Protein AF-A0A2G9RR87-F1 (afdb_monomer)

InterPro domains:
  IPR000504 RNA recognition motif domain [PF00076] (113-171)
  IPR000504 RNA recognition motif domain [PS50102] (111-180)
  IPR000504 RNA recognition motif domain [SM00360] (112-184)
  IPR002344 Lupus La protein [PR00302] (20-37)
  IPR002344 Lupus La protein [PR00302] (45-60)
  IPR002344 Lupus La protein [PR00302] (78-91)
  IPR002344 Lupus La protein [PR00302] (105-121)
  IPR002344 Lupus La protein [PR00302] (150-168)
  IPR006630 La-type HTH domain [PF05383] (17-74)
  IPR006630 La-type HTH domain [PS50961] (7-99)
  IPR006630 La-type HTH domain [SM00715] (11-92)
  IPR012677 Nucleotide-binding alpha-beta plait domain superfamily [G3DSA:3.30.70.330] (102-202)
  IPR035979 RNA-binding domain superfamily [SSF54928] (102-183)
  IPR036388 Winged helix-like DNA-binding domain superfamily [G3DSA:1.10.10.10] (2-90)
  IPR036390 Winged helix DNA-binding domain superfamily [SSF46785] (9-102)
  IPR045180 La domain containing protein [PTHR22792] (7-216)

pLDDT: mean 81.98, std 11.17, range [37.41, 93.56]

Mean predicted aligned error: 11.45 Å

Radius of gyration: 25.53 Å; Cα contacts (8 Å, |Δi|>4): 249; chains: 1; bounding box: 48×42×113 Å

Sequence (226 aa):
MAENGDKEQVSDLDTKISQQVEYYFGDHNLPRDKFLKEQISLDDGWVPLEIMIKFNRLSKLTTDFGIILGALKKSKTGLLEIDEEKSKIRRDPSKPLPEVTEEYKNAIKNRSVYIKGFQLDTSLDEIKGWLENKGPIENIQMRRALDKTFKGSIFIVFETEDAAKKFLENRDLKFKDSDMIILSKEEYFAKKNEERKQKHS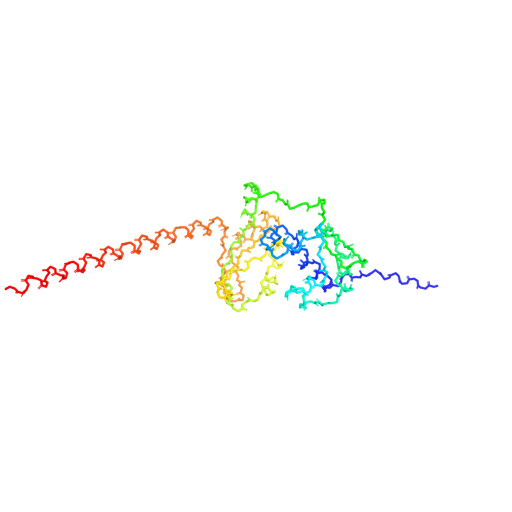ESKAKHKQEKADAQKQAEDAEMVGI

Nearest PDB structures (foldseek):
  2von-assembly1_A  TM=9.785E-01  e=6.040E-29  Homo sapiens
  2voo-assembly2_B  TM=9.767E-01  e=1.673E-28  Homo sapiens
  1s79-assembly1_A  TM=8.623E-01  e=6.877E-10  Homo sapiens
  2do4-assembly1_A  TM=7.602E-01  e=1.111E-06  Homo sapiens
  8hni-assembly6_L  TM=5.832E-01  e=7.507E-06  Homo sapiens

Foldseek 3Di:
DDPPPCPPDQDPLLVQLQLVVCLCQDLVNVVPPPPQVVQCVPPVQKHALVVVCVPPSNVVSHSDLVSNQVSNVPDPPQQKDADPVRRIIGGDPVDDRDDPDPVVVVQQLLQKKKKAWADQPDDPVLVCVLCVVQAAWPDKAFDADPVRGTPRMIMTGHPDSVSSVSSQVPQQDDDPHTRMDMDRSVVVVVVVVVVVVVVVVVVVVVVVVVVVVVVVVVVVVVVVPD

Secondary structure (DSSP, 8-state):
-----------HHHHHHHHHHHHHHSTTTTTT-HHHHHHHTTTTT-EEHHHHTTSTTHHHH---HHHHHHHHHT-SS--EEEETTTTEEEE-TTSPPPP--HHHHHHHHHTEEEEE---TT--HHHHHHHHHTT--EEEEEEEE-TTS-EEEEEEEEESSHHHHHHHHH----EETTEEPEEEEHHHHHHHHHHHHHHHHHHHHHHHHHHHHHHHHHHHHHHHS--

Solvent-accessible surface area (backbone atoms only — not comparable to full-atom values): 12899 Å² total; per-residue (Å²): 133,86,83,79,75,78,72,80,71,83,44,74,65,30,54,53,50,30,56,54,54,50,45,51,68,25,81,78,37,37,87,69,37,64,67,62,51,52,46,25,70,72,48,92,37,38,35,47,48,80,60,52,43,67,38,76,68,50,36,72,76,47,75,53,64,67,62,53,54,55,20,47,72,69,46,86,78,70,59,59,43,76,40,76,93,75,46,25,38,23,63,30,78,93,63,63,75,77,72,90,44,72,65,53,52,47,56,50,42,65,10,20,39,31,41,34,49,52,56,61,82,64,48,71,67,59,52,47,63,66,39,65,84,61,48,67,67,72,43,80,44,76,40,54,48,96,86,65,46,49,66,19,32,36,41,36,28,32,70,40,51,65,49,31,50,57,46,66,70,53,67,91,42,64,58,94,90,32,69,41,51,72,38,49,42,62,56,49,52,51,53,49,52,49,52,50,51,49,53,52,51,50,52,52,48,50,56,53,49,54,53,52,51,55,51,51,54,51,55,53,57,60,65,72,72,113

Organism: Aquarana catesbeiana (NCBI:txid8400)

Structure (mmCIF, N/CA/C/O backbone):
data_AF-A0A2G9RR87-F1
#
_entry.id   AF-A0A2G9RR87-F1
#
loop_
_atom_site.group_PDB
_atom_site.id
_atom_site.type_symbol
_atom_site.label_atom_id
_atom_site.label_alt_id
_atom_site.label_comp_id
_atom_site.label_asym_id
_atom_site.label_entity_id
_atom_site.label_seq_id
_atom_site.pdbx_PDB_ins_code
_atom_site.Cartn_x
_atom_site.Cartn_y
_atom_site.Cartn_z
_atom_site.occupancy
_atom_site.B_iso_or_equiv
_atom_site.auth_seq_id
_atom_site.auth_comp_id
_atom_site.auth_asym_id
_atom_site.auth_atom_id
_atom_site.pdbx_PDB_model_num
ATOM 1 N N . MET A 1 1 ? 2.991 6.329 -49.523 1.00 39.16 1 MET A N 1
ATOM 2 C CA . MET A 1 1 ? 3.199 5.370 -48.423 1.00 39.16 1 MET A CA 1
ATOM 3 C C . MET A 1 1 ? 2.511 5.929 -47.191 1.00 39.16 1 MET A C 1
ATOM 5 O O . MET A 1 1 ? 2.725 7.094 -46.895 1.00 39.16 1 MET A O 1
ATOM 9 N N . ALA A 1 2 ? 1.626 5.166 -46.551 1.00 37.41 2 ALA A N 1
ATOM 10 C CA . ALA A 1 2 ? 1.006 5.572 -45.293 1.00 37.41 2 ALA A CA 1
ATOM 11 C C . ALA A 1 2 ? 1.923 5.131 -44.145 1.00 37.41 2 ALA A C 1
ATOM 13 O O . ALA A 1 2 ? 1.965 3.951 -43.808 1.00 37.41 2 ALA A O 1
ATOM 14 N N . GLU A 1 3 ? 2.689 6.064 -43.585 1.00 41.09 3 GLU A N 1
ATOM 15 C CA . GLU A 1 3 ? 3.352 5.877 -42.295 1.00 41.09 3 GLU A CA 1
ATOM 16 C C . GLU A 1 3 ? 2.298 6.042 -41.194 1.00 41.09 3 GLU A C 1
ATOM 18 O O . GLU A 1 3 ? 2.062 7.133 -40.677 1.00 41.09 3 GLU A O 1
ATOM 23 N N . ASN A 1 4 ? 1.619 4.942 -40.861 1.00 40.03 4 ASN A N 1
ATOM 24 C CA . ASN A 1 4 ? 0.911 4.821 -39.591 1.00 40.03 4 ASN A CA 1
ATOM 25 C C . ASN A 1 4 ? 1.971 4.712 -38.490 1.00 40.03 4 ASN A C 1
ATOM 27 O O . ASN A 1 4 ? 2.442 3.625 -38.167 1.00 40.03 4 ASN A O 1
ATOM 31 N N . GLY A 1 5 ? 2.373 5.861 -37.948 1.00 38.88 5 GLY A N 1
ATOM 32 C CA . GLY A 1 5 ? 3.099 5.925 -36.689 1.00 38.88 5 GLY A CA 1
ATOM 33 C C . GLY A 1 5 ? 2.191 5.418 -35.577 1.00 38.88 5 GLY A C 1
ATOM 34 O O . GLY A 1 5 ? 1.293 6.138 -35.134 1.00 38.88 5 GLY A O 1
ATOM 35 N N . ASP A 1 6 ? 2.419 4.176 -35.162 1.00 40.16 6 ASP A N 1
ATOM 36 C CA . ASP A 1 6 ? 1.847 3.564 -33.970 1.00 40.16 6 ASP A CA 1
ATOM 37 C C . ASP A 1 6 ? 2.302 4.386 -32.753 1.00 40.16 6 ASP A C 1
ATOM 39 O O . ASP A 1 6 ? 3.345 4.162 -32.143 1.00 40.16 6 ASP A O 1
ATOM 43 N N . LYS A 1 7 ? 1.562 5.454 -32.441 1.00 46.09 7 LYS A N 1
ATOM 44 C CA . LYS A 1 7 ? 1.600 6.041 -31.107 1.00 46.09 7 LYS A CA 1
ATOM 45 C C . LYS A 1 7 ? 0.962 4.995 -30.210 1.00 46.09 7 LYS A C 1
ATOM 47 O O . LYS A 1 7 ? -0.259 4.999 -30.071 1.00 46.09 7 LYS A O 1
ATOM 52 N N . GLU A 1 8 ? 1.783 4.098 -29.667 1.00 55.69 8 GLU A N 1
ATOM 53 C CA . GLU A 1 8 ? 1.359 3.085 -28.706 1.00 55.69 8 GLU A CA 1
ATOM 54 C C . GLU A 1 8 ? 0.619 3.774 -27.557 1.00 55.69 8 GLU A C 1
ATOM 56 O O . GLU A 1 8 ? 1.187 4.376 -26.644 1.00 55.69 8 GLU A O 1
ATOM 61 N N . GLN A 1 9 ? -0.697 3.730 -27.662 1.00 61.09 9 GLN A N 1
ATOM 62 C CA . GLN A 1 9 ? -1.638 4.246 -26.694 1.00 61.09 9 GLN A CA 1
ATOM 63 C C . GLN A 1 9 ? -1.498 3.377 -25.447 1.00 61.09 9 GLN A C 1
ATOM 65 O O . GLN A 1 9 ? -1.626 2.155 -25.518 1.00 61.09 9 GLN A O 1
ATOM 70 N N . VAL A 1 10 ? -1.164 4.008 -24.319 1.00 71.12 10 VAL A N 1
ATOM 71 C CA . VAL A 1 10 ? -1.021 3.322 -23.031 1.00 71.12 10 VAL A CA 1
ATOM 72 C C . VAL A 1 10 ? -2.351 2.652 -22.717 1.00 71.12 10 VAL A C 1
ATOM 74 O O . VAL A 1 10 ? -3.366 3.331 -22.557 1.00 71.12 10 VAL A O 1
ATOM 77 N N . SER A 1 11 ? -2.355 1.323 -22.666 1.00 84.19 11 SER A N 1
ATOM 78 C CA . SER A 1 11 ? -3.561 0.583 -22.325 1.00 84.19 11 SER A CA 1
ATOM 79 C C . SER A 1 11 ? -3.851 0.690 -20.823 1.00 84.19 11 SER A C 1
ATOM 81 O O . SER A 1 11 ? -2.976 0.987 -20.001 1.00 84.19 11 SER A O 1
ATOM 83 N N . ASP A 1 12 ? -5.097 0.420 -20.433 1.00 86.44 12 ASP A N 1
ATOM 84 C CA . ASP A 1 12 ? -5.471 0.294 -19.018 1.00 86.44 12 ASP A CA 1
ATOM 85 C C . ASP A 1 12 ? -4.629 -0.789 -18.312 1.00 86.44 12 ASP A C 1
ATOM 87 O O . ASP A 1 12 ? -4.205 -0.615 -17.167 1.00 86.44 12 ASP A O 1
ATOM 91 N N . LEU A 1 13 ? -4.299 -1.870 -19.030 1.00 87.50 13 LEU A N 1
ATOM 92 C CA . LEU A 1 13 ? -3.417 -2.924 -18.538 1.00 87.50 13 LEU A CA 1
ATOM 93 C C . LEU A 1 13 ? -1.993 -2.406 -18.293 1.00 87.50 13 LEU A C 1
ATOM 95 O O . LEU A 1 13 ? -1.452 -2.649 -17.215 1.00 87.50 13 LEU A O 1
ATOM 99 N N . ASP A 1 14 ? -1.419 -1.653 -19.237 1.00 89.25 14 ASP A N 1
ATOM 100 C CA . ASP A 1 14 ? -0.086 -1.055 -19.081 1.00 89.25 14 ASP A CA 1
ATOM 101 C C . ASP A 1 14 ? -0.040 -0.145 -17.849 1.00 89.25 14 ASP A C 1
ATOM 103 O O . ASP A 1 14 ? 0.878 -0.220 -17.033 1.00 89.25 14 ASP A O 1
ATOM 107 N N . THR A 1 15 ? -1.082 0.670 -17.664 1.00 87.94 15 THR A N 1
ATOM 108 C CA . THR A 1 15 ? -1.198 1.574 -16.513 1.00 87.94 15 THR A CA 1
ATOM 109 C C . THR A 1 15 ? -1.250 0.793 -15.200 1.00 87.94 15 THR A C 1
ATOM 111 O O . THR A 1 15 ? -0.541 1.127 -14.250 1.00 87.94 15 THR A O 1
ATOM 114 N N . LYS A 1 16 ? -2.048 -0.280 -15.142 1.00 89.19 16 LYS A N 1
ATOM 115 C CA . LYS A 1 16 ? -2.163 -1.139 -13.954 1.00 89.19 16 LYS A CA 1
ATOM 116 C C . LYS A 1 16 ? -0.857 -1.853 -13.624 1.00 89.19 16 LYS A C 1
ATOM 118 O O . LYS A 1 16 ? -0.513 -1.947 -12.445 1.00 89.19 16 LYS A O 1
ATOM 123 N N . ILE A 1 17 ? -0.138 -2.346 -14.634 1.00 91.44 17 ILE A N 1
ATOM 124 C CA . ILE A 1 17 ? 1.166 -2.995 -14.458 1.00 91.44 17 ILE A CA 1
ATOM 125 C C . ILE A 1 17 ? 2.170 -1.989 -13.904 1.00 91.44 17 ILE A C 1
ATOM 127 O O . ILE A 1 17 ? 2.748 -2.241 -12.845 1.00 91.44 17 ILE A O 1
ATOM 131 N N . SER A 1 18 ? 2.316 -0.835 -14.558 1.00 90.94 18 SER A N 1
ATOM 132 C CA . SER A 1 18 ? 3.259 0.206 -14.146 1.00 90.94 18 SER A CA 1
ATOM 133 C C . SER A 1 18 ? 2.984 0.668 -12.7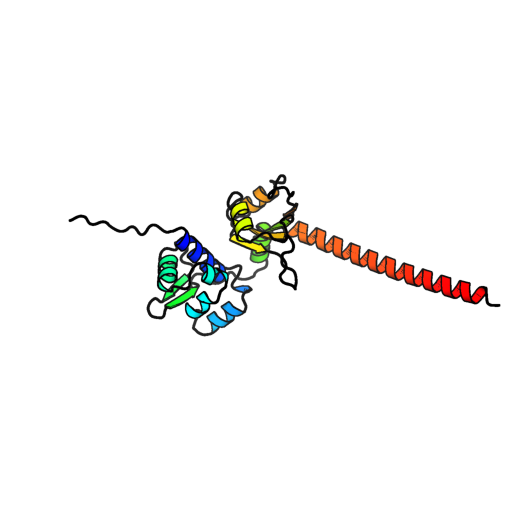20 1.00 90.94 18 SER A C 1
ATOM 135 O O . SER A 1 18 ? 3.842 0.507 -11.856 1.00 90.94 18 SER A O 1
ATOM 137 N N . GLN A 1 19 ? 1.742 1.041 -12.401 1.00 88.56 19 GLN A N 1
ATOM 138 C CA . GLN A 1 19 ? 1.356 1.403 -11.033 1.00 88.56 19 GLN A CA 1
ATOM 139 C C . GLN A 1 19 ? 1.652 0.298 -10.009 1.00 88.56 19 GLN A C 1
ATOM 141 O O . GLN A 1 19 ? 2.025 0.587 -8.871 1.00 88.56 19 GLN A O 1
ATOM 146 N N . GLN A 1 20 ? 1.460 -0.975 -10.370 1.00 91.06 20 GLN A N 1
ATOM 147 C CA . GLN A 1 20 ? 1.671 -2.082 -9.442 1.00 91.06 20 GLN A CA 1
ATOM 148 C C . GLN A 1 20 ? 3.156 -2.336 -9.164 1.00 91.06 20 GLN A C 1
ATOM 150 O O . GLN A 1 20 ? 3.509 -2.601 -8.012 1.00 91.06 20 GLN A O 1
ATOM 155 N N . VAL A 1 21 ? 4.009 -2.253 -10.184 1.00 91.44 21 VAL A N 1
ATOM 156 C CA . VAL A 1 21 ? 5.463 -2.404 -10.037 1.00 91.44 21 VAL A CA 1
ATOM 157 C C . VAL A 1 21 ? 6.047 -1.189 -9.321 1.00 91.44 21 VAL A C 1
ATOM 159 O O . VAL A 1 21 ? 6.791 -1.343 -8.355 1.00 91.44 21 VAL A O 1
ATOM 162 N N . GLU A 1 22 ? 5.644 0.016 -9.712 1.00 90.38 22 GLU A N 1
ATOM 163 C CA . GLU A 1 22 ? 6.061 1.260 -9.065 1.00 90.38 22 GLU A CA 1
ATOM 164 C C . GLU A 1 22 ? 5.666 1.296 -7.591 1.00 90.38 22 GLU A C 1
ATOM 166 O O . GLU A 1 22 ? 6.452 1.726 -6.753 1.00 90.38 22 GLU A O 1
ATOM 171 N N . TYR A 1 23 ? 4.496 0.757 -7.238 1.00 89.81 23 TYR A N 1
ATOM 172 C CA . TYR A 1 23 ? 4.109 0.595 -5.841 1.00 89.81 23 TYR A CA 1
ATOM 173 C C . TYR A 1 23 ? 5.087 -0.292 -5.062 1.00 89.81 23 TYR A C 1
ATOM 175 O O . TYR A 1 23 ? 5.418 0.027 -3.921 1.00 89.81 23 TYR A O 1
ATOM 183 N N . TYR A 1 24 ? 5.554 -1.398 -5.652 1.00 90.69 24 TYR A N 1
ATOM 184 C CA . TYR A 1 24 ? 6.473 -2.316 -4.976 1.00 90.69 24 TYR A CA 1
ATOM 185 C C . TYR A 1 24 ? 7.811 -1.660 -4.652 1.00 90.69 24 TYR A C 1
ATOM 187 O O . TYR A 1 24 ? 8.290 -1.790 -3.522 1.00 90.69 24 TYR A O 1
ATOM 195 N N . PHE A 1 25 ? 8.360 -0.915 -5.610 1.00 90.19 25 PHE A N 1
ATOM 196 C CA . PHE A 1 25 ? 9.602 -0.160 -5.450 1.00 90.19 25 PHE A CA 1
ATOM 197 C C . PHE A 1 25 ? 9.397 1.225 -4.820 1.00 90.19 25 PHE A C 1
ATOM 199 O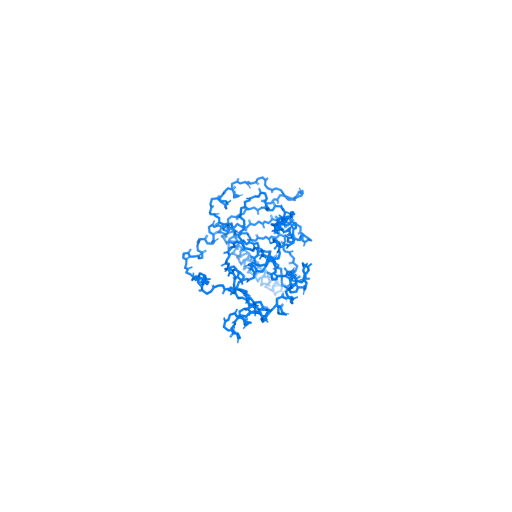 O . PHE A 1 25 ? 10.370 1.925 -4.550 1.00 90.19 25 PHE A O 1
ATOM 206 N N . GLY A 1 26 ? 8.157 1.625 -4.550 1.00 87.62 26 GLY A N 1
ATOM 207 C CA . GLY A 1 26 ? 7.814 2.922 -3.982 1.00 87.62 26 GLY A CA 1
ATOM 208 C C . GLY A 1 26 ? 8.183 3.064 -2.506 1.00 87.62 26 GLY A C 1
ATOM 209 O O . GLY A 1 26 ? 8.447 2.094 -1.789 1.00 87.62 26 GLY A O 1
ATOM 210 N N . ASP A 1 27 ? 8.140 4.306 -2.025 1.00 86.88 27 ASP A N 1
ATOM 211 C CA . ASP A 1 27 ? 8.632 4.704 -0.695 1.00 86.88 27 ASP A CA 1
ATOM 212 C C . ASP A 1 27 ? 7.856 4.093 0.475 1.00 86.88 27 ASP A C 1
ATOM 214 O O . ASP A 1 27 ? 8.350 4.018 1.601 1.00 86.88 27 ASP A O 1
ATOM 218 N N . HIS A 1 28 ? 6.629 3.638 0.224 1.00 83.38 28 HIS A N 1
ATOM 219 C CA . HIS A 1 28 ? 5.777 3.029 1.247 1.00 83.38 28 HIS A CA 1
ATOM 220 C C . HIS A 1 28 ? 5.992 1.533 1.405 1.00 83.38 28 HIS A C 1
ATOM 222 O O . HIS A 1 28 ? 5.929 1.023 2.531 1.00 83.38 28 HIS A O 1
ATOM 228 N N . ASN A 1 29 ? 6.190 0.827 0.290 1.00 87.81 29 ASN A N 1
ATOM 229 C CA . ASN A 1 29 ? 6.306 -0.624 0.286 1.00 87.81 29 ASN A CA 1
ATOM 230 C C . ASN A 1 29 ? 7.747 -1.053 0.547 1.00 87.81 29 ASN A C 1
ATOM 232 O O . ASN A 1 29 ? 7.989 -1.846 1.457 1.00 87.81 29 ASN A O 1
ATOM 236 N N . LEU A 1 30 ? 8.701 -0.480 -0.189 1.00 87.00 30 LEU A N 1
ATOM 237 C CA . LEU A 1 30 ? 10.081 -0.951 -0.222 1.00 87.00 30 LEU A CA 1
ATOM 238 C C . LEU A 1 30 ? 10.754 -1.002 1.169 1.00 87.00 30 LEU A C 1
ATOM 240 O O . LEU A 1 30 ? 11.331 -2.035 1.510 1.00 87.00 30 LEU A O 1
ATOM 244 N N . PRO A 1 31 ? 10.605 -0.004 2.068 1.00 84.69 31 PRO A N 1
ATOM 245 C CA . PRO A 1 31 ? 11.176 -0.088 3.417 1.00 84.69 31 PRO A CA 1
ATOM 246 C C . PRO A 1 31 ? 10.580 -1.202 4.288 1.00 84.69 31 PRO A C 1
ATOM 248 O O . PRO A 1 31 ? 11.206 -1.631 5.262 1.00 84.69 31 PRO A O 1
ATOM 251 N N . ARG A 1 32 ? 9.367 -1.672 3.982 1.00 82.25 32 ARG A N 1
ATOM 252 C CA . ARG A 1 32 ? 8.635 -2.683 4.764 1.00 82.25 32 ARG A CA 1
ATOM 253 C C . ARG A 1 32 ? 8.749 -4.081 4.171 1.00 82.25 32 ARG A C 1
ATOM 255 O O . ARG A 1 32 ? 8.716 -5.053 4.926 1.00 82.25 32 ARG A O 1
ATOM 262 N N . ASP A 1 33 ? 8.898 -4.175 2.858 1.00 87.88 33 ASP A N 1
ATOM 263 C CA . ASP A 1 33 ? 8.956 -5.430 2.124 1.00 87.88 33 ASP A CA 1
ATOM 264 C C . ASP A 1 33 ? 10.325 -6.095 2.301 1.00 87.88 33 ASP A C 1
ATOM 266 O O . ASP A 1 33 ? 11.326 -5.710 1.699 1.00 87.88 33 ASP A O 1
ATOM 270 N N . LYS A 1 34 ? 10.393 -7.067 3.216 1.00 88.44 34 LYS A N 1
ATOM 271 C CA . LYS A 1 34 ? 11.640 -7.783 3.517 1.00 88.44 34 LYS A CA 1
ATOM 272 C C . LYS A 1 34 ? 12.131 -8.593 2.323 1.00 88.44 34 LYS A C 1
ATOM 274 O O . LYS A 1 34 ? 13.331 -8.618 2.089 1.00 88.44 34 LYS A O 1
ATOM 279 N N . PHE A 1 35 ? 11.210 -9.222 1.597 1.00 90.88 35 PHE A N 1
ATOM 280 C CA . PHE A 1 35 ? 11.547 -10.063 0.458 1.00 90.88 35 PHE A CA 1
ATOM 281 C C . PHE A 1 35 ? 12.144 -9.216 -0.663 1.00 90.88 35 PHE A C 1
ATOM 283 O O . PHE A 1 35 ? 13.243 -9.502 -1.121 1.00 90.88 35 PHE A O 1
ATOM 290 N N . LEU A 1 36 ? 11.482 -8.118 -1.038 1.00 90.38 36 LEU A N 1
ATOM 291 C CA . LEU A 1 36 ? 11.985 -7.255 -2.105 1.00 90.38 36 LEU A CA 1
ATOM 292 C C . LEU A 1 36 ? 13.337 -6.614 -1.747 1.00 90.38 36 LEU A C 1
ATOM 294 O O . LEU A 1 36 ? 14.229 -6.567 -2.588 1.00 90.38 36 LEU A O 1
ATOM 298 N N . LYS A 1 37 ? 13.530 -6.188 -0.490 1.00 89.62 37 LYS A N 1
ATOM 299 C CA . LYS A 1 37 ? 14.82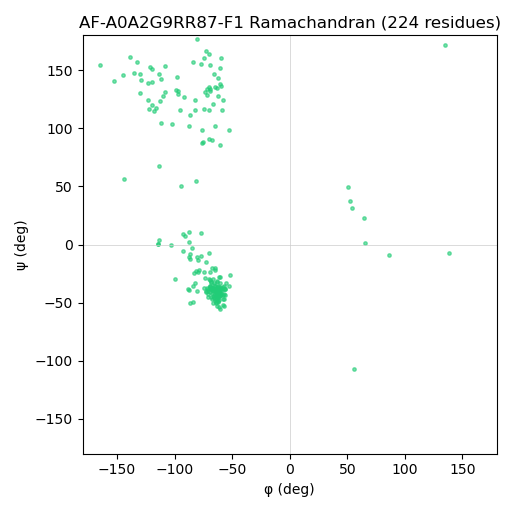8 -5.670 -0.017 1.00 89.62 37 LYS A CA 1
ATOM 300 C C . LYS A 1 37 ? 15.949 -6.696 -0.095 1.00 89.62 37 LYS A C 1
ATOM 302 O O . LYS A 1 37 ? 17.069 -6.337 -0.448 1.00 89.62 37 LYS A O 1
ATOM 307 N N . GLU A 1 38 ? 15.659 -7.947 0.249 1.00 91.69 38 GLU A N 1
ATOM 308 C CA . GLU A 1 38 ? 16.630 -9.031 0.130 1.00 91.69 38 GLU A CA 1
ATOM 309 C C . GLU A 1 38 ? 17.030 -9.212 -1.334 1.00 91.69 38 GLU A C 1
ATOM 311 O O . GLU A 1 38 ? 18.215 -9.165 -1.629 1.00 91.69 38 GLU A O 1
ATOM 316 N N . GLN A 1 39 ? 16.060 -9.277 -2.252 1.00 91.31 39 GLN A N 1
ATOM 317 C CA . GLN A 1 39 ? 16.316 -9.443 -3.688 1.00 91.31 39 GLN A CA 1
ATOM 318 C C . GLN A 1 39 ? 17.145 -8.299 -4.291 1.00 91.31 39 GLN A C 1
ATOM 320 O O . GLN A 1 39 ? 18.100 -8.552 -5.014 1.00 91.31 39 GLN A O 1
ATOM 325 N N . ILE A 1 40 ? 16.839 -7.050 -3.936 1.00 89.88 40 ILE A N 1
ATOM 326 C CA . ILE A 1 40 ? 17.587 -5.853 -4.370 1.00 89.88 40 ILE A CA 1
ATOM 327 C C . ILE A 1 40 ? 19.032 -5.880 -3.857 1.00 89.88 40 ILE A C 1
ATOM 329 O O . ILE A 1 40 ? 19.937 -5.392 -4.525 1.00 89.88 40 ILE A O 1
ATOM 333 N N . SER A 1 41 ? 19.269 -6.474 -2.687 1.00 88.69 41 SER A N 1
ATOM 334 C CA . SER A 1 41 ? 20.610 -6.553 -2.097 1.00 88.69 41 SER A CA 1
ATOM 335 C C . SER A 1 41 ? 21.496 -7.625 -2.749 1.00 88.69 41 SER A C 1
ATOM 337 O O . SER A 1 41 ? 22.685 -7.675 -2.446 1.00 88.69 41 SER A O 1
ATOM 339 N N . LEU A 1 42 ? 20.941 -8.490 -3.610 1.00 90.12 42 LEU A N 1
ATOM 340 C CA . LEU A 1 42 ? 21.682 -9.580 -4.259 1.00 90.12 42 LEU A CA 1
ATOM 341 C C . LEU A 1 42 ? 22.462 -9.129 -5.500 1.00 90.12 42 LEU A C 1
ATOM 343 O O . LEU A 1 42 ? 23.507 -9.705 -5.781 1.00 90.12 42 LEU A O 1
ATOM 347 N N . ASP A 1 43 ? 21.953 -8.145 -6.245 1.00 88.06 43 ASP A N 1
ATOM 348 C CA . ASP A 1 43 ? 22.455 -7.812 -7.587 1.00 88.06 43 ASP A CA 1
ATOM 349 C C . ASP A 1 43 ? 22.411 -6.297 -7.861 1.00 88.06 43 ASP A C 1
ATOM 351 O O . ASP A 1 43 ? 21.770 -5.847 -8.801 1.00 88.06 43 ASP A O 1
ATOM 355 N N . ASP A 1 44 ? 23.046 -5.480 -7.013 1.00 85.19 44 ASP A N 1
ATOM 356 C CA . ASP A 1 44 ? 23.155 -4.013 -7.199 1.00 85.19 44 ASP A CA 1
ATOM 357 C C . ASP A 1 44 ? 21.801 -3.306 -7.448 1.00 85.19 44 ASP A C 1
ATOM 359 O O . ASP A 1 44 ? 21.647 -2.393 -8.262 1.00 85.19 44 ASP A O 1
ATOM 363 N N . GLY A 1 45 ? 20.763 -3.785 -6.765 1.00 85.38 45 GLY A N 1
ATOM 364 C CA . GLY A 1 45 ? 19.397 -3.295 -6.881 1.00 85.38 45 GLY A CA 1
ATOM 365 C C . GLY A 1 45 ? 18.554 -3.914 -7.992 1.00 85.38 45 GLY A C 1
ATOM 366 O O . GLY A 1 45 ? 17.341 -3.693 -8.003 1.00 85.38 45 GLY A O 1
ATOM 367 N N . TRP A 1 46 ? 19.146 -4.713 -8.880 1.00 91.75 46 TRP A N 1
ATOM 368 C CA . TRP A 1 46 ? 18.433 -5.408 -9.946 1.00 91.75 46 TRP A CA 1
ATOM 369 C C . TRP A 1 46 ? 17.611 -6.580 -9.424 1.00 91.75 46 TRP A C 1
ATOM 371 O O . TRP A 1 46 ? 18.084 -7.456 -8.705 1.00 91.75 46 TRP A O 1
ATOM 381 N N . VAL A 1 47 ? 16.353 -6.617 -9.851 1.00 93.00 47 VAL A N 1
ATOM 382 C CA . VAL A 1 47 ? 15.405 -7.684 -9.548 1.00 93.00 47 VAL A CA 1
ATOM 383 C C . VAL A 1 47 ? 14.958 -8.325 -10.863 1.00 93.00 47 VAL A C 1
ATOM 385 O O . VAL A 1 47 ? 14.380 -7.639 -11.711 1.00 93.00 47 VAL A O 1
ATOM 388 N N . PRO A 1 48 ? 15.197 -9.633 -11.062 1.00 93.56 48 PRO A N 1
ATOM 389 C CA . PRO A 1 48 ? 14.732 -10.344 -12.249 1.00 93.56 48 PRO A CA 1
ATOM 390 C C . PRO A 1 48 ? 13.207 -10.353 -12.363 1.00 93.56 48 PRO A C 1
ATOM 392 O O . PRO A 1 48 ? 12.501 -10.527 -11.363 1.00 93.56 48 PRO A O 1
ATOM 395 N N . LEU A 1 49 ? 12.681 -10.260 -13.588 1.00 91.44 49 LEU A N 1
ATOM 396 C CA . LEU A 1 49 ? 11.237 -10.360 -13.822 1.00 91.44 49 LEU A CA 1
ATOM 397 C C . LEU A 1 49 ? 10.654 -11.706 -13.374 1.00 91.44 49 LEU A C 1
ATOM 399 O O . LEU A 1 49 ? 9.515 -11.746 -12.914 1.00 91.44 49 LEU A O 1
ATOM 403 N N . GLU A 1 50 ? 11.452 -12.777 -13.380 1.00 91.88 50 GLU A N 1
ATOM 404 C CA . GLU A 1 50 ? 11.099 -14.082 -12.799 1.00 91.88 50 GLU A CA 1
ATOM 405 C C . GLU A 1 50 ? 10.699 -13.998 -11.319 1.00 91.88 50 GLU A C 1
ATOM 407 O O . GLU A 1 50 ? 9.858 -14.761 -10.841 1.00 91.88 50 GLU A O 1
ATOM 412 N N . ILE A 1 51 ? 11.306 -13.076 -10.572 1.00 92.69 51 ILE A N 1
ATOM 413 C CA . ILE A 1 51 ? 10.957 -12.811 -9.179 1.00 92.69 51 ILE A CA 1
ATOM 414 C C . ILE A 1 51 ? 9.717 -11.923 -9.114 1.00 92.69 51 ILE A C 1
ATOM 416 O O . ILE A 1 51 ? 8.821 -12.179 -8.309 1.00 92.69 51 ILE A O 1
ATOM 420 N N . MET A 1 52 ? 9.618 -10.929 -9.998 1.00 91.62 52 MET A N 1
ATOM 421 C CA . MET A 1 52 ? 8.476 -10.015 -10.061 1.00 91.62 52 MET A CA 1
ATOM 422 C C . MET A 1 52 ? 7.159 -10.746 -10.346 1.00 91.62 52 MET A C 1
ATOM 424 O O . MET A 1 52 ? 6.158 -10.485 -9.677 1.00 91.62 52 MET A O 1
ATOM 428 N N . ILE A 1 53 ? 7.144 -11.726 -11.252 1.00 92.06 53 ILE A N 1
ATOM 429 C CA . ILE A 1 53 ? 5.935 -12.515 -11.543 1.00 92.06 53 ILE A CA 1
ATOM 430 C C . ILE A 1 53 ? 5.523 -13.460 -10.401 1.00 92.06 53 ILE A C 1
ATOM 432 O O . ILE A 1 53 ? 4.442 -14.038 -10.453 1.00 92.06 53 ILE A O 1
ATOM 436 N N . LYS A 1 54 ? 6.328 -13.616 -9.340 1.00 91.56 54 LYS A N 1
ATOM 437 C CA . LYS A 1 54 ? 5.908 -14.331 -8.117 1.00 91.56 54 LYS A CA 1
ATOM 438 C C . LYS A 1 54 ? 5.038 -13.460 -7.209 1.00 91.56 54 LYS A C 1
ATOM 440 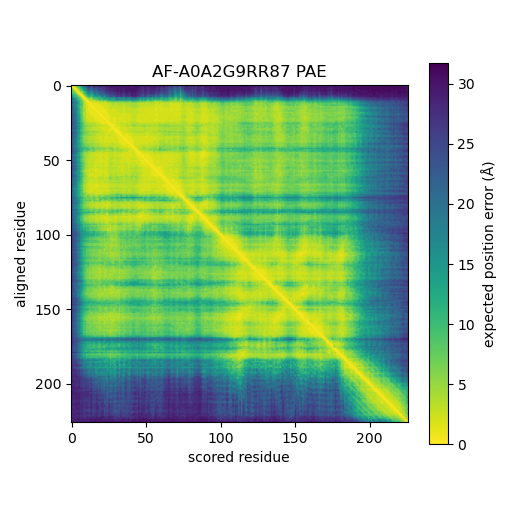O O . LYS A 1 54 ? 4.393 -13.973 -6.295 1.00 91.56 54 LYS A O 1
ATOM 445 N N . PHE A 1 55 ? 4.984 -12.147 -7.444 1.00 90.75 55 PHE A N 1
ATOM 446 C CA . PHE A 1 55 ? 4.121 -11.255 -6.683 1.00 90.75 55 PHE A CA 1
ATOM 447 C C . PHE A 1 55 ? 2.666 -11.427 -7.120 1.00 90.75 55 PHE A C 1
ATOM 449 O O . PHE A 1 55 ? 2.287 -11.083 -8.236 1.00 90.75 55 PHE A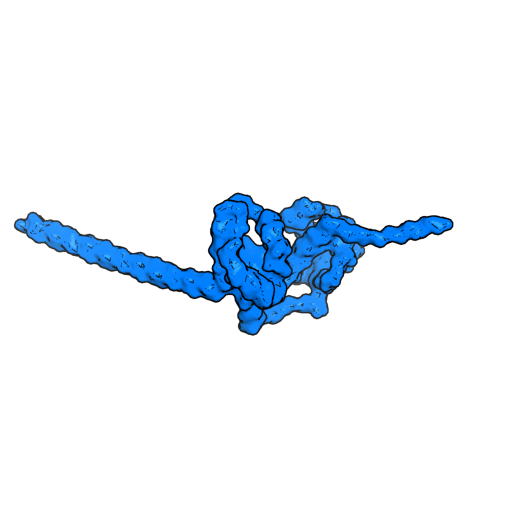 O 1
ATOM 456 N N . ASN A 1 56 ? 1.823 -11.876 -6.188 1.00 89.00 56 ASN A N 1
ATOM 457 C CA . ASN A 1 56 ? 0.422 -12.239 -6.436 1.00 89.00 56 ASN A CA 1
ATOM 458 C C . ASN A 1 56 ? -0.437 -11.192 -7.161 1.00 89.00 56 ASN A C 1
ATOM 460 O O . ASN A 1 56 ? -1.466 -11.560 -7.716 1.00 89.00 56 ASN A O 1
ATOM 464 N N . ARG A 1 57 ? -0.126 -9.890 -7.075 1.00 88.38 57 ARG A N 1
ATOM 465 C CA . ARG A 1 57 ? -0.920 -8.876 -7.792 1.00 88.38 57 ARG A CA 1
ATOM 466 C C . ARG A 1 57 ? -0.412 -8.648 -9.203 1.00 88.38 57 ARG A C 1
ATOM 468 O O . ARG A 1 57 ? -1.239 -8.493 -10.088 1.00 88.38 57 ARG A O 1
ATOM 475 N N . LEU A 1 58 ? 0.904 -8.657 -9.405 1.00 91.19 58 LEU A N 1
ATOM 476 C CA . LEU A 1 58 ? 1.474 -8.549 -10.742 1.00 91.19 58 LEU A CA 1
ATOM 477 C C . LEU A 1 58 ? 1.140 -9.793 -11.570 1.00 91.19 58 LEU A C 1
ATOM 479 O O . LEU A 1 58 ? 0.638 -9.653 -12.677 1.00 91.19 58 LEU A O 1
ATOM 483 N N . SER A 1 59 ? 1.279 -10.987 -10.987 1.00 91.00 59 SER A N 1
ATOM 484 C CA . SER A 1 59 ? 0.994 -12.260 -11.664 1.00 91.00 59 SER A CA 1
ATOM 485 C C . SER A 1 59 ? -0.456 -12.422 -12.121 1.00 91.00 59 SER A C 1
ATOM 487 O O . SER A 1 59 ? -0.725 -13.106 -13.103 1.00 91.00 59 SER A O 1
ATOM 489 N N . LYS A 1 60 ? -1.402 -11.776 -11.427 1.00 90.88 60 LYS A N 1
ATOM 490 C CA . LYS A 1 60 ? -2.817 -11.721 -11.823 1.00 90.88 60 LYS A CA 1
ATOM 491 C C . LYS A 1 60 ? -3.083 -10.787 -13.002 1.00 90.88 60 LYS A C 1
ATOM 493 O O . LYS A 1 60 ? -4.113 -10.943 -13.647 1.00 90.88 60 LYS A O 1
ATOM 498 N N . LEU A 1 61 ? -2.213 -9.804 -13.237 1.00 90.31 61 LEU A N 1
ATOM 499 C CA . LEU A 1 61 ? -2.308 -8.904 -14.387 1.00 90.31 61 LEU A CA 1
ATOM 500 C C . LEU A 1 61 ? -1.654 -9.544 -15.610 1.00 90.31 61 LEU A C 1
ATOM 502 O O . LEU A 1 61 ? -2.254 -9.579 -16.678 1.00 90.31 61 LEU A O 1
ATOM 506 N N . THR A 1 62 ? -0.431 -10.046 -15.447 1.00 91.44 62 THR A N 1
ATOM 507 C CA . THR A 1 62 ? 0.315 -10.738 -16.497 1.00 91.44 62 THR A CA 1
ATOM 508 C C . THR A 1 62 ? 1.498 -11.505 -15.904 1.00 91.44 62 THR A C 1
ATOM 510 O O . THR A 1 62 ? 2.043 -11.145 -14.859 1.00 91.44 62 THR A O 1
ATOM 513 N N . THR A 1 63 ? 1.924 -12.554 -16.598 1.00 91.50 63 THR A N 1
ATOM 514 C CA . THR A 1 63 ? 3.198 -13.247 -16.357 1.00 91.50 63 THR A CA 1
ATOM 515 C C . THR A 1 63 ? 4.159 -13.109 -17.536 1.00 91.50 63 THR A C 1
ATOM 517 O O . THR A 1 63 ? 5.254 -13.659 -17.493 1.00 91.50 63 THR A O 1
ATOM 520 N N . ASP A 1 64 ? 3.749 -12.401 -18.589 1.00 91.31 64 ASP A N 1
ATOM 521 C CA . ASP A 1 64 ? 4.546 -12.201 -19.792 1.00 91.31 64 ASP A CA 1
ATOM 522 C C . ASP A 1 64 ? 5.546 -11.057 -19.596 1.00 91.31 64 ASP A C 1
ATOM 524 O O . ASP A 1 64 ? 5.173 -9.931 -19.254 1.00 91.31 64 ASP A O 1
ATOM 528 N N . PHE A 1 65 ? 6.828 -11.349 -19.812 1.00 91.31 65 PHE A N 1
ATOM 529 C CA . PHE A 1 65 ? 7.901 -10.380 -19.595 1.00 91.31 65 PHE A CA 1
ATOM 530 C C . PHE A 1 65 ? 7.859 -9.247 -20.619 1.00 91.31 65 PHE A C 1
ATOM 532 O O . PHE A 1 65 ? 8.106 -8.102 -20.250 1.00 91.31 65 PHE A O 1
ATOM 539 N N . GLY A 1 66 ? 7.490 -9.534 -21.871 1.00 88.31 66 GLY A N 1
ATOM 540 C CA . GLY A 1 66 ? 7.373 -8.528 -22.923 1.00 88.31 66 GLY A CA 1
ATOM 541 C C . GLY A 1 66 ? 6.300 -7.492 -22.596 1.00 88.31 66 GLY A C 1
ATOM 542 O O . GLY A 1 66 ? 6.554 -6.294 -22.708 1.00 88.31 66 GLY A O 1
ATOM 543 N N . ILE A 1 67 ? 5.142 -7.939 -22.097 1.00 89.88 67 ILE A N 1
ATOM 544 C CA . ILE A 1 67 ? 4.066 -7.041 -21.648 1.00 89.88 67 ILE A CA 1
ATOM 545 C C . ILE A 1 67 ? 4.530 -6.189 -20.459 1.00 89.88 67 ILE A C 1
ATOM 547 O O . ILE A 1 67 ? 4.297 -4.982 -20.446 1.00 89.88 67 ILE A O 1
ATOM 551 N N . ILE A 1 68 ? 5.218 -6.781 -19.474 1.00 90.31 68 ILE A N 1
ATOM 552 C CA . ILE A 1 68 ? 5.715 -6.030 -18.310 1.00 90.31 68 ILE A CA 1
ATOM 553 C C . ILE A 1 68 ? 6.727 -4.963 -18.743 1.00 90.31 68 ILE A C 1
ATOM 555 O O . ILE A 1 68 ? 6.589 -3.802 -18.365 1.00 90.31 68 ILE A O 1
ATOM 559 N N . LEU A 1 69 ? 7.718 -5.326 -19.559 1.00 89.62 69 LEU A N 1
ATOM 560 C CA . LEU A 1 69 ? 8.735 -4.393 -20.052 1.00 89.62 69 LEU A CA 1
ATOM 561 C C . LEU A 1 69 ? 8.113 -3.282 -20.907 1.00 89.62 69 LEU A C 1
ATOM 563 O O . LEU A 1 69 ? 8.434 -2.110 -20.714 1.00 89.62 69 LEU A O 1
ATOM 567 N N . GLY A 1 70 ? 7.190 -3.633 -21.808 1.00 88.44 70 GLY A N 1
ATOM 568 C CA . GLY A 1 70 ? 6.464 -2.675 -22.641 1.00 88.44 70 GLY A CA 1
ATOM 569 C C . GLY A 1 70 ? 5.659 -1.671 -21.816 1.00 88.44 70 GLY A C 1
ATOM 570 O O . GLY A 1 70 ? 5.731 -0.468 -22.070 1.00 88.44 70 GLY A O 1
ATOM 571 N N . ALA A 1 71 ? 4.958 -2.138 -20.780 1.00 89.88 71 ALA A N 1
ATOM 572 C CA . ALA A 1 71 ? 4.212 -1.279 -19.865 1.00 89.88 71 ALA A CA 1
ATOM 573 C C . ALA A 1 71 ? 5.131 -0.319 -19.093 1.00 89.88 71 ALA A C 1
ATOM 575 O O . ALA A 1 71 ? 4.870 0.886 -19.034 1.00 89.88 71 ALA A O 1
ATOM 576 N N . LEU A 1 72 ? 6.237 -0.836 -18.546 1.00 88.31 72 LEU A N 1
ATOM 577 C CA . LEU A 1 72 ? 7.176 -0.048 -17.746 1.00 88.31 72 LEU A CA 1
ATOM 578 C C . LEU A 1 72 ? 7.901 1.015 -18.576 1.00 88.31 72 LEU A C 1
ATOM 580 O O . LEU A 1 72 ? 8.069 2.135 -18.101 1.00 88.31 72 LEU A O 1
ATOM 584 N N . LYS A 1 73 ? 8.251 0.715 -19.832 1.00 86.19 73 LYS A N 1
ATOM 585 C CA . LYS A 1 73 ? 8.828 1.694 -20.773 1.00 86.19 73 LYS A CA 1
ATOM 586 C C . LYS A 1 73 ? 7.903 2.874 -21.056 1.00 86.19 73 LYS A C 1
ATOM 588 O O . LYS A 1 73 ? 8.367 3.986 -21.285 1.00 86.19 73 LYS A O 1
ATOM 593 N N . LYS A 1 74 ? 6.591 2.630 -21.051 1.00 84.56 74 LYS A N 1
ATOM 594 C CA . LYS A 1 74 ? 5.568 3.665 -21.244 1.00 84.56 74 LYS A CA 1
ATOM 595 C C . LYS A 1 74 ? 5.294 4.463 -19.967 1.00 84.56 74 LYS A C 1
ATOM 597 O O . LYS A 1 74 ? 4.588 5.474 -20.033 1.00 84.56 74 LYS A O 1
ATOM 602 N N . SER A 1 75 ? 5.810 4.031 -18.810 1.00 80.25 75 SER A N 1
ATOM 603 C CA . SER A 1 75 ? 5.597 4.744 -17.551 1.00 80.25 75 SER A CA 1
ATOM 604 C C . SER A 1 75 ? 6.337 6.083 -17.548 1.00 80.25 75 SER A C 1
ATOM 606 O O . SER A 1 75 ? 7.504 6.189 -17.915 1.00 80.25 75 SER A O 1
ATOM 608 N N . LYS A 1 76 ? 5.638 7.134 -17.116 1.00 73.25 76 LYS A N 1
ATOM 609 C CA . LYS A 1 76 ? 6.134 8.522 -17.129 1.00 73.25 76 LYS A CA 1
ATOM 610 C C . LYS A 1 76 ? 6.809 8.939 -15.826 1.00 73.25 76 LYS A C 1
ATOM 612 O O . LYS A 1 76 ? 7.312 10.053 -15.727 1.00 73.25 76 LYS A O 1
ATOM 617 N N . THR A 1 77 ? 6.787 8.086 -14.810 1.00 73.75 77 THR A N 1
ATOM 618 C CA . THR A 1 77 ? 7.285 8.431 -13.474 1.00 73.75 77 THR A CA 1
ATOM 619 C C . THR A 1 77 ? 8.801 8.349 -13.372 1.00 73.75 77 THR A C 1
ATOM 621 O O . THR A 1 77 ? 9.384 8.997 -12.500 1.00 73.75 77 THR A O 1
ATOM 624 N N . GLY A 1 78 ? 9.451 7.563 -14.242 1.00 78.19 78 GLY A N 1
ATOM 625 C CA . GLY A 1 78 ? 10.900 7.352 -14.246 1.00 78.19 78 GLY A CA 1
ATOM 626 C C . GLY A 1 78 ? 11.431 6.878 -12.892 1.00 78.19 78 GLY A C 1
ATOM 627 O O . GLY A 1 78 ? 12.494 7.320 -12.468 1.00 78.19 78 GLY A O 1
ATOM 628 N N . LEU A 1 79 ? 10.634 6.122 -12.128 1.00 84.75 79 LEU A N 1
ATOM 629 C CA . LEU A 1 79 ? 11.041 5.566 -10.831 1.00 84.75 79 LEU A CA 1
ATOM 630 C C . LEU A 1 79 ? 11.923 4.319 -10.996 1.00 84.75 79 LEU A C 1
ATOM 632 O O . LEU A 1 79 ? 12.643 3.944 -10.073 1.00 84.75 79 LEU A O 1
ATOM 636 N N . LEU A 1 80 ? 11.831 3.665 -12.151 1.00 88.44 80 LEU A N 1
ATOM 637 C CA . LEU A 1 80 ? 12.415 2.362 -12.421 1.00 88.44 80 LEU A CA 1
ATOM 638 C C . LEU A 1 80 ? 13.356 2.437 -13.622 1.00 88.44 80 LEU A C 1
ATOM 640 O O . LEU A 1 80 ? 13.016 3.045 -14.635 1.00 88.44 80 LEU A O 1
ATOM 644 N N . GLU A 1 81 ? 14.492 1.758 -13.512 1.00 89.62 81 GLU A N 1
ATOM 645 C CA . GLU A 1 81 ? 15.362 1.418 -14.632 1.00 89.62 81 GLU A CA 1
ATOM 646 C C . GLU A 1 81 ? 15.078 -0.014 -15.091 1.00 89.62 81 GLU A C 1
ATOM 648 O O . GLU A 1 81 ? 14.776 -0.904 -14.287 1.00 89.62 81 GLU A O 1
ATOM 653 N N . ILE A 1 82 ? 15.172 -0.227 -16.402 1.00 89.81 82 ILE A N 1
ATOM 654 C CA . ILE A 1 82 ? 14.829 -1.482 -17.067 1.00 89.81 82 ILE A CA 1
ATOM 655 C C . ILE A 1 82 ? 16.058 -1.969 -17.833 1.00 89.81 82 ILE A C 1
ATOM 657 O O . ILE A 1 82 ? 16.575 -1.250 -18.685 1.00 89.81 82 ILE A O 1
ATOM 661 N N . ASP A 1 83 ? 16.491 -3.195 -17.554 1.00 88.94 83 ASP A N 1
ATOM 662 C CA . ASP A 1 83 ? 17.501 -3.915 -18.330 1.00 88.94 83 ASP A CA 1
ATOM 663 C C . ASP A 1 83 ? 16.774 -4.937 -19.212 1.00 88.94 83 ASP A C 1
ATOM 665 O O . ASP A 1 83 ? 16.260 -5.956 -18.735 1.00 88.94 83 ASP A O 1
ATOM 669 N N . GLU A 1 84 ? 16.668 -4.617 -20.501 1.00 82.06 84 GLU A N 1
ATOM 670 C CA . GLU A 1 84 ? 15.950 -5.442 -21.476 1.00 82.06 84 GLU A CA 1
ATOM 671 C C . GLU A 1 84 ? 16.679 -6.746 -21.789 1.00 82.06 84 GLU A C 1
ATOM 673 O O . GLU A 1 84 ? 16.042 -7.788 -21.935 1.00 82.06 84 GLU A O 1
ATOM 678 N N . GLU A 1 85 ? 18.010 -6.702 -21.862 1.00 82.00 85 GLU A N 1
ATOM 679 C CA . GLU A 1 85 ? 18.829 -7.851 -22.248 1.00 82.00 85 GLU A CA 1
ATOM 680 C C . GLU A 1 85 ? 18.765 -8.959 -21.197 1.00 82.00 85 GLU A C 1
ATOM 682 O O . GLU A 1 85 ? 18.724 -10.145 -21.526 1.00 82.00 85 GLU A O 1
ATOM 687 N N . LYS A 1 86 ? 18.722 -8.578 -19.918 1.00 79.81 86 LYS A N 1
ATOM 688 C CA . LYS A 1 86 ? 18.698 -9.508 -18.785 1.00 79.81 86 LYS A CA 1
ATOM 689 C C . LYS A 1 86 ? 17.313 -9.661 -18.171 1.00 79.81 86 LYS A C 1
ATOM 691 O O . LYS A 1 86 ? 17.172 -10.424 -17.217 1.00 79.81 86 LYS A O 1
ATOM 696 N N . SER A 1 87 ? 16.301 -8.958 -18.692 1.00 88.56 87 SER A N 1
ATOM 697 C CA . SER A 1 87 ? 14.933 -8.956 -18.157 1.00 88.56 87 SER A CA 1
ATOM 698 C C . SER A 1 87 ? 14.905 -8.672 -16.649 1.00 88.56 87 SER A C 1
ATOM 700 O O . SER A 1 87 ? 14.294 -9.404 -15.862 1.00 88.56 87 SER A O 1
ATOM 702 N N . LYS A 1 88 ? 15.607 -7.613 -16.230 1.00 91.56 88 LYS A N 1
ATOM 703 C CA . LYS A 1 88 ? 15.673 -7.164 -14.832 1.00 91.56 88 LYS A CA 1
ATOM 704 C C . LYS A 1 88 ? 15.174 -5.732 -14.711 1.00 91.56 88 LYS A C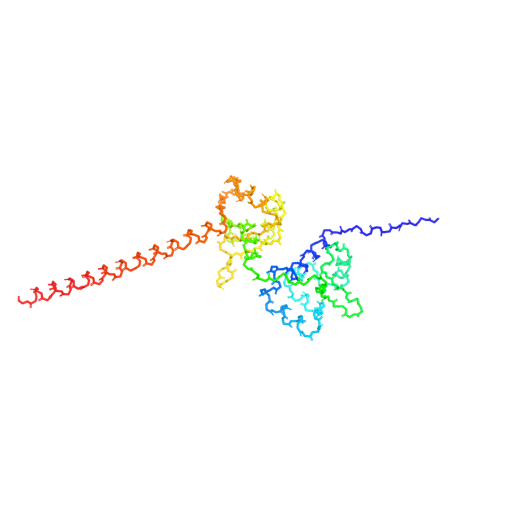 1
ATOM 706 O O . LYS A 1 88 ? 15.268 -4.944 -15.646 1.00 91.56 88 LYS A O 1
ATOM 711 N N . ILE A 1 89 ? 14.662 -5.392 -13.536 1.00 92.88 89 ILE A N 1
ATOM 712 C CA . ILE A 1 89 ? 14.240 -4.032 -13.206 1.00 92.88 89 ILE A CA 1
ATOM 713 C C . ILE A 1 89 ? 14.842 -3.611 -11.873 1.00 92.88 89 ILE A C 1
ATOM 715 O O . ILE A 1 89 ? 15.008 -4.440 -10.978 1.00 92.88 89 ILE A O 1
ATOM 719 N N . ARG A 1 90 ? 15.150 -2.327 -11.719 1.00 91.44 90 ARG A N 1
ATOM 720 C CA . ARG A 1 90 ? 15.573 -1.760 -10.434 1.00 91.44 90 ARG A CA 1
ATOM 721 C C . ARG A 1 90 ? 14.941 -0.406 -10.199 1.00 91.44 90 ARG A C 1
ATOM 723 O O . ARG A 1 90 ? 14.497 0.250 -11.135 1.00 91.44 90 ARG A O 1
ATOM 730 N N . ARG A 1 91 ? 14.923 0.028 -8.942 1.00 91.12 91 ARG A N 1
ATOM 731 C CA . ARG A 1 91 ? 14.617 1.422 -8.617 1.00 91.12 91 ARG A CA 1
ATOM 732 C C . ARG A 1 91 ? 15.776 2.306 -9.064 1.00 91.12 91 ARG A C 1
ATOM 734 O O . ARG A 1 91 ? 16.925 1.968 -8.797 1.00 91.12 91 ARG A O 1
ATOM 741 N N . ASP A 1 92 ? 15.450 3.423 -9.699 1.00 87.00 92 ASP A N 1
ATOM 742 C CA . ASP A 1 92 ? 16.437 4.389 -10.166 1.00 87.00 92 ASP A CA 1
ATOM 743 C C . ASP A 1 92 ? 17.300 4.899 -8.987 1.00 87.00 92 ASP A C 1
ATOM 745 O O . ASP A 1 92 ? 16.750 5.392 -7.992 1.00 87.00 92 ASP A O 1
ATOM 749 N N . PRO A 1 93 ? 18.639 4.785 -9.059 1.00 83.19 93 PRO A N 1
ATOM 750 C CA . PRO A 1 93 ? 19.538 5.175 -7.976 1.00 83.19 93 PRO A CA 1
ATOM 751 C C . PRO A 1 93 ? 19.563 6.692 -7.741 1.00 83.19 93 PRO A C 1
ATOM 753 O O . PRO A 1 93 ? 19.905 7.129 -6.642 1.00 83.19 93 PRO A O 1
ATOM 756 N N . SER A 1 94 ? 19.143 7.501 -8.720 1.00 83.25 94 SER A N 1
ATOM 757 C CA . SER A 1 94 ? 18.968 8.954 -8.571 1.00 83.25 94 SER A CA 1
ATOM 758 C C . SER A 1 94 ? 17.741 9.306 -7.724 1.00 83.25 94 SER A C 1
ATOM 760 O O . SER A 1 94 ? 17.616 10.442 -7.264 1.00 83.25 94 SER A O 1
ATOM 762 N N . LYS A 1 95 ? 16.836 8.346 -7.486 1.00 81.81 95 LYS A N 1
ATOM 763 C CA . LYS A 1 95 ? 15.663 8.470 -6.609 1.00 81.81 95 LYS A CA 1
ATOM 764 C C . LYS A 1 95 ? 15.798 7.548 -5.394 1.00 81.81 95 LYS A C 1
ATOM 766 O O . LYS A 1 95 ? 15.011 6.602 -5.255 1.00 81.81 95 LYS A O 1
ATOM 771 N N . PRO A 1 96 ? 16.755 7.806 -4.482 1.00 82.62 96 PRO A N 1
ATOM 772 C CA . PRO A 1 96 ? 16.920 6.992 -3.286 1.00 82.62 96 PRO A CA 1
ATOM 773 C C . PRO A 1 96 ? 15.654 7.013 -2.425 1.00 82.62 96 PRO A C 1
ATOM 775 O O . PRO A 1 96 ? 14.795 7.890 -2.550 1.00 82.62 96 PRO A O 1
ATOM 778 N N . LEU A 1 97 ? 15.530 6.021 -1.544 1.00 82.44 97 LEU A N 1
ATOM 779 C CA . LEU A 1 97 ? 14.468 6.031 -0.547 1.00 82.44 97 LEU A CA 1
ATOM 780 C C . LEU A 1 97 ? 14.599 7.280 0.335 1.00 82.44 97 LEU A C 1
ATOM 782 O O . LEU A 1 97 ? 15.710 7.586 0.774 1.00 82.44 97 LEU A O 1
ATOM 786 N N . PRO A 1 98 ? 13.491 7.976 0.633 1.00 80.56 98 PRO A N 1
ATOM 787 C CA . PRO A 1 98 ? 13.525 9.112 1.536 1.00 80.56 98 PRO A CA 1
ATOM 788 C C . PRO A 1 98 ? 14.018 8.671 2.914 1.00 80.56 98 PRO A C 1
ATOM 790 O O . PRO A 1 98 ? 13.630 7.615 3.432 1.00 80.56 98 PRO A O 1
ATOM 793 N N . GLU A 1 99 ? 14.873 9.494 3.515 1.00 78.06 99 GLU A N 1
ATOM 794 C CA . GLU A 1 99 ? 15.372 9.236 4.857 1.00 78.06 99 GLU A CA 1
ATOM 795 C C . GLU A 1 99 ? 14.208 9.264 5.855 1.00 78.06 99 GLU A C 1
ATOM 797 O O . GLU A 1 99 ? 13.338 10.136 5.829 1.00 78.06 99 GLU A O 1
ATOM 802 N N . VAL A 1 100 ? 14.173 8.279 6.753 1.00 78.62 100 VAL A N 1
ATOM 803 C CA . VAL A 1 100 ? 13.064 8.068 7.693 1.00 78.62 100 VAL A CA 1
ATOM 804 C C . VAL A 1 100 ? 13.207 8.997 8.911 1.00 78.62 100 VAL A C 1
ATOM 806 O O . VAL A 1 100 ? 13.210 8.553 10.066 1.00 78.62 100 VAL A O 1
ATOM 809 N N . THR A 1 101 ? 13.317 10.300 8.645 1.00 83.38 101 THR A N 1
ATOM 810 C CA . THR A 1 101 ? 13.391 11.375 9.641 1.00 83.38 101 THR A CA 1
ATOM 811 C C . THR A 1 101 ? 12.052 11.569 10.355 1.00 83.38 101 THR A C 1
ATOM 813 O O . THR A 1 101 ? 11.003 11.066 9.931 1.00 83.38 101 THR A O 1
ATOM 816 N N . GLU A 1 102 ? 12.061 12.276 11.487 1.00 81.25 102 GLU A N 1
ATOM 817 C CA . GLU A 1 102 ? 10.818 12.627 12.186 1.00 81.25 102 GLU A CA 1
ATOM 818 C C . GLU A 1 102 ? 9.913 13.524 11.340 1.00 81.25 102 GLU A C 1
ATOM 820 O O . GLU A 1 102 ? 8.700 13.316 11.324 1.00 81.25 102 GLU A O 1
ATOM 825 N N . GLU A 1 103 ? 10.494 14.444 10.570 1.00 82.81 103 GLU A N 1
ATOM 826 C CA . GLU A 1 103 ? 9.773 15.299 9.625 1.00 82.81 103 GLU A CA 1
ATOM 827 C C . GLU A 1 103 ? 9.073 14.477 8.544 1.00 82.81 103 GLU A C 1
ATOM 829 O O . GLU A 1 103 ? 7.871 14.642 8.346 1.00 82.81 103 GLU A O 1
ATOM 834 N N . TYR A 1 104 ? 9.762 13.513 7.921 1.00 82.44 104 TYR A N 1
ATOM 835 C CA . TYR A 1 104 ? 9.151 12.627 6.926 1.00 82.44 104 TYR A CA 1
ATOM 836 C C . TYR A 1 104 ? 8.010 11.795 7.527 1.00 82.44 104 TYR A C 1
ATOM 838 O O . TYR A 1 104 ? 6.925 11.666 6.950 1.00 82.44 104 TYR A O 1
ATOM 846 N N . LYS A 1 105 ? 8.207 11.270 8.745 1.00 81.19 105 LYS A N 1
ATOM 847 C CA . LYS A 1 105 ? 7.149 10.556 9.474 1.00 81.19 105 LYS A CA 1
ATOM 848 C C . LYS A 1 105 ? 5.956 11.463 9.756 1.00 81.19 105 LYS A C 1
ATOM 850 O O . LYS A 1 105 ? 4.825 10.990 9.641 1.00 81.19 105 LYS A O 1
ATOM 855 N N . ASN A 1 106 ? 6.185 12.712 10.149 1.00 82.88 106 ASN A N 1
ATOM 856 C CA . ASN A 1 106 ? 5.126 13.671 10.449 1.00 82.88 106 ASN A CA 1
ATOM 857 C C . ASN A 1 106 ? 4.400 14.123 9.179 1.00 82.88 106 ASN A C 1
ATOM 859 O O . ASN A 1 106 ? 3.176 14.078 9.159 1.00 82.88 106 ASN A O 1
ATOM 863 N N . ALA A 1 107 ? 5.110 14.393 8.085 1.00 84.06 107 ALA A N 1
ATOM 864 C CA . ALA A 1 107 ? 4.508 14.686 6.786 1.00 84.06 107 ALA A CA 1
ATOM 865 C C . ALA A 1 107 ? 3.591 13.543 6.319 1.00 84.06 107 ALA A C 1
ATOM 867 O O . ALA A 1 107 ? 2.431 13.774 5.975 1.00 84.06 107 ALA A O 1
ATOM 868 N N . ILE A 1 108 ? 4.054 12.285 6.404 1.00 85.00 108 ILE A N 1
ATOM 869 C CA . ILE A 1 108 ? 3.202 11.123 6.113 1.00 85.00 108 ILE A CA 1
ATOM 870 C C . ILE A 1 108 ? 2.008 11.073 7.062 1.00 85.00 108 ILE A C 1
ATOM 872 O O . ILE A 1 108 ? 0.908 10.771 6.608 1.00 85.00 108 ILE A O 1
ATOM 876 N N . LYS A 1 109 ? 2.188 11.312 8.368 1.00 82.06 109 LYS A N 1
ATOM 877 C CA . LYS A 1 109 ? 1.079 11.288 9.338 1.00 82.06 109 LYS A CA 1
ATOM 878 C C . LYS A 1 109 ? 0.017 12.338 9.010 1.00 82.06 109 LYS A C 1
ATOM 880 O O . LYS A 1 109 ? -1.152 11.969 9.030 1.00 82.06 109 LYS A O 1
ATOM 885 N N . ASN A 1 110 ? 0.412 13.560 8.661 1.00 84.31 110 ASN A N 1
ATOM 886 C CA . ASN A 1 110 ? -0.508 14.661 8.368 1.00 84.31 110 ASN A CA 1
ATOM 887 C C . ASN A 1 110 ? -1.338 14.404 7.107 1.00 84.31 110 ASN A C 1
ATOM 889 O O . ASN A 1 110 ? -2.520 14.729 7.068 1.00 84.31 110 ASN A O 1
ATOM 893 N N . ARG A 1 111 ? -0.751 13.744 6.102 1.00 88.31 111 ARG A N 1
ATOM 894 C CA . ARG A 1 111 ? -1.472 13.297 4.898 1.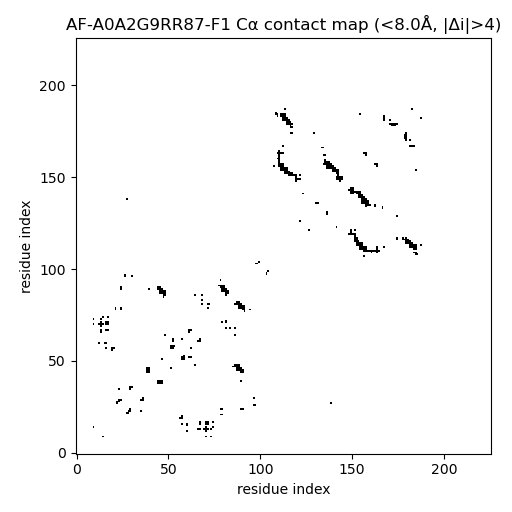00 88.31 111 ARG A CA 1
ATOM 895 C C . ARG A 1 111 ? -2.045 11.876 5.006 1.00 88.31 111 ARG A C 1
ATOM 897 O O . ARG A 1 111 ? -2.533 11.332 4.018 1.00 88.31 111 ARG A O 1
ATOM 904 N N . SER A 1 112 ? -1.983 11.250 6.189 1.00 88.25 112 SER A N 1
ATOM 905 C CA . SER A 1 112 ? -2.550 9.919 6.438 1.00 88.25 112 SER A CA 1
ATOM 906 C C . SER A 1 112 ? -3.932 10.006 7.075 1.00 88.25 112 SER A C 1
ATOM 908 O O . SER A 1 112 ? -4.101 10.575 8.155 1.00 88.25 112 SER A O 1
ATOM 910 N N . VAL A 1 113 ? -4.890 9.289 6.499 1.00 90.44 113 VAL A N 1
ATOM 911 C CA . VAL A 1 113 ? -6.259 9.204 7.009 1.00 90.44 113 VAL A CA 1
ATOM 912 C C . VAL A 1 113 ? -6.608 7.760 7.356 1.00 90.44 113 VAL A C 1
ATOM 914 O O . VAL A 1 113 ? -6.227 6.813 6.664 1.00 90.44 113 VAL A O 1
ATOM 917 N N . TYR A 1 114 ? -7.313 7.584 8.469 1.00 90.25 114 TYR A N 1
ATOM 918 C CA . TYR A 1 114 ? -7.896 6.317 8.881 1.00 90.25 114 TYR A CA 1
ATOM 919 C C . TYR A 1 114 ? -9.362 6.259 8.465 1.00 90.25 114 TYR A C 1
ATOM 921 O O . TYR A 1 114 ? -10.117 7.185 8.750 1.00 90.25 114 TYR A O 1
ATOM 929 N N . ILE A 1 115 ? -9.769 5.147 7.856 1.00 89.69 115 ILE A N 1
ATOM 930 C CA . ILE A 1 115 ? -11.154 4.921 7.437 1.00 89.69 115 ILE A CA 1
ATOM 931 C C . ILE A 1 115 ? -11.604 3.555 7.951 1.00 89.69 115 ILE A C 1
ATOM 933 O O . ILE A 1 115 ? -10.914 2.548 7.761 1.00 89.69 115 ILE A O 1
ATOM 937 N N . LYS A 1 116 ? -12.763 3.506 8.605 1.00 89.25 116 LYS A N 1
ATOM 938 C CA . LYS A 1 116 ? -13.412 2.278 9.080 1.00 89.25 116 LYS A CA 1
ATOM 939 C C . LYS A 1 116 ? -14.864 2.252 8.627 1.00 89.25 116 LYS A C 1
ATOM 941 O O . LYS A 1 116 ? -15.526 3.274 8.694 1.00 89.25 116 LYS A O 1
ATOM 946 N N . GLY A 1 117 ? -15.351 1.074 8.255 1.00 87.00 117 GLY A N 1
ATOM 947 C CA . GLY A 1 117 ? -16.736 0.873 7.815 1.00 87.00 117 GLY A CA 1
ATOM 948 C C . GLY A 1 117 ? -16.856 -0.058 6.611 1.00 87.00 117 GLY A C 1
ATOM 949 O O . GLY A 1 117 ? -17.959 -0.443 6.247 1.00 87.00 117 GLY A O 1
ATOM 950 N N . PHE A 1 118 ? -15.733 -0.460 6.010 1.00 90.00 118 PHE A N 1
ATOM 951 C CA . PHE A 1 118 ? -15.729 -1.440 4.928 1.00 90.00 118 PHE A CA 1
ATOM 952 C C . PHE A 1 118 ? -16.196 -2.812 5.421 1.00 90.00 118 PHE A C 1
ATOM 954 O O . PHE A 1 118 ? -15.899 -3.212 6.552 1.00 90.00 118 PHE A O 1
ATOM 961 N N . GLN A 1 119 ? -16.868 -3.548 4.541 1.00 87.44 119 GLN A N 1
ATOM 962 C CA . GLN A 1 119 ? -17.276 -4.923 4.809 1.00 87.44 119 GLN A CA 1
ATOM 963 C C . GLN A 1 119 ? -16.036 -5.831 4.859 1.00 87.44 119 GLN A C 1
ATOM 965 O O . GLN A 1 119 ? -14.983 -5.516 4.298 1.00 87.44 119 GLN A O 1
ATOM 970 N N . LEU A 1 120 ? -16.124 -6.952 5.576 1.00 86.88 120 LEU A N 1
ATOM 971 C CA . LEU A 1 120 ? -14.979 -7.849 5.789 1.00 86.88 120 LEU A CA 1
ATOM 972 C C . LEU A 1 120 ? -14.556 -8.572 4.497 1.00 86.88 120 LEU A C 1
ATOM 974 O O . LEU A 1 120 ? -13.396 -8.961 4.367 1.00 86.88 120 LEU A O 1
ATOM 978 N N . ASP A 1 121 ? -15.476 -8.704 3.544 1.00 87.19 121 ASP A N 1
ATOM 979 C CA . ASP A 1 121 ? -15.281 -9.263 2.204 1.00 87.19 121 ASP A CA 1
ATOM 980 C C . ASP A 1 121 ? -14.802 -8.234 1.165 1.00 87.19 121 ASP A C 1
ATOM 982 O O . ASP A 1 121 ? -14.411 -8.621 0.064 1.00 87.19 121 ASP A O 1
ATOM 986 N N . THR A 1 122 ? -14.768 -6.938 1.510 1.00 87.88 122 THR A N 1
ATOM 987 C CA . THR A 1 122 ? -14.404 -5.886 0.554 1.00 87.88 122 THR A CA 1
ATOM 988 C C . THR A 1 122 ? -12.972 -6.060 0.047 1.00 87.88 122 THR A C 1
ATOM 990 O O . THR A 1 122 ? -12.005 -6.146 0.817 1.00 87.88 122 THR A O 1
ATOM 993 N N . SER A 1 123 ? -12.833 -6.056 -1.275 1.00 88.00 123 SER A N 1
ATOM 994 C CA . SER A 1 123 ? -11.553 -6.201 -1.962 1.00 88.00 123 SER A CA 1
ATOM 995 C C . SER A 1 123 ? -10.807 -4.873 -2.093 1.00 88.00 123 SER A C 1
ATOM 997 O O . SER A 1 123 ? -11.386 -3.789 -2.071 1.00 88.00 123 SER A O 1
ATOM 999 N N . LEU A 1 124 ? -9.485 -4.947 -2.265 1.00 86.56 124 LEU A N 1
ATOM 1000 C CA . LEU A 1 124 ? -8.660 -3.753 -2.460 1.00 86.56 124 LEU A CA 1
ATOM 1001 C C . LEU A 1 124 ? -9.078 -2.980 -3.718 1.00 86.56 124 LEU A C 1
ATOM 1003 O O . LEU A 1 124 ? -9.059 -1.755 -3.697 1.00 86.56 124 LEU A O 1
ATOM 1007 N N . ASP A 1 125 ? -9.466 -3.678 -4.784 1.00 86.50 125 ASP A N 1
ATOM 1008 C CA . ASP A 1 125 ? -9.918 -3.067 -6.037 1.00 86.50 125 ASP A CA 1
ATOM 1009 C C . ASP A 1 125 ? -11.235 -2.290 -5.866 1.00 86.50 125 ASP A C 1
ATOM 1011 O O . ASP A 1 125 ? -11.344 -1.178 -6.373 1.00 86.50 125 ASP A O 1
ATOM 1015 N N . GLU A 1 126 ? -12.181 -2.784 -5.056 1.00 89.06 126 GLU A N 1
ATOM 1016 C CA . GLU A 1 126 ? -13.391 -2.023 -4.691 1.00 89.06 126 GLU A CA 1
ATOM 1017 C C . GLU A 1 126 ? -13.041 -0.758 -3.896 1.00 89.06 126 GLU A C 1
ATOM 1019 O O . GLU A 1 126 ? -13.600 0.314 -4.128 1.00 89.06 126 GLU A O 1
ATOM 1024 N N . ILE A 1 127 ? -12.089 -0.874 -2.964 1.00 89.81 127 ILE A N 1
ATOM 1025 C CA . ILE A 1 127 ? -11.613 0.260 -2.165 1.00 89.81 127 ILE A CA 1
ATOM 1026 C C . ILE A 1 127 ? -10.922 1.286 -3.062 1.00 89.81 127 ILE A C 1
ATOM 1028 O O . ILE A 1 127 ? -11.178 2.476 -2.909 1.00 89.81 127 ILE A O 1
ATOM 1032 N N . LYS A 1 128 ? -10.081 0.843 -4.006 1.00 87.50 128 LYS A N 1
ATOM 1033 C CA . LYS A 1 128 ? -9.460 1.712 -5.012 1.00 87.50 128 LYS A CA 1
ATOM 1034 C C . LYS A 1 128 ? -10.529 2.450 -5.812 1.00 87.50 128 LYS A C 1
ATOM 1036 O O . LYS A 1 128 ? -10.501 3.672 -5.799 1.00 87.50 128 LYS A O 1
ATOM 1041 N N . GLY A 1 129 ? -11.505 1.746 -6.385 1.00 87.88 129 GLY A N 1
ATOM 1042 C CA . GLY A 1 129 ? -12.574 2.370 -7.174 1.00 87.88 129 GLY A CA 1
ATOM 1043 C C . GLY A 1 129 ? -13.391 3.404 -6.394 1.00 87.88 129 GLY A C 1
ATOM 1044 O O . GLY A 1 129 ? -13.712 4.478 -6.901 1.00 87.88 129 GLY A O 1
ATOM 1045 N N . TRP A 1 130 ? -13.679 3.138 -5.117 1.00 88.38 130 TRP A N 1
ATOM 1046 C CA . TRP A 1 130 ? -14.358 4.115 -4.258 1.00 88.38 130 TRP A CA 1
ATOM 1047 C C . TRP A 1 130 ? -13.490 5.338 -3.930 1.00 88.38 130 TRP A C 1
ATOM 1049 O O . TRP A 1 130 ? -14.008 6.444 -3.754 1.00 88.38 130 TRP A O 1
ATOM 1059 N N . LEU A 1 131 ? -12.176 5.142 -3.843 1.00 88.00 131 LEU A N 1
ATOM 1060 C CA . LEU A 1 131 ? -11.194 6.169 -3.520 1.00 88.00 131 LEU A CA 1
ATOM 1061 C C . LEU A 1 131 ? -10.758 7.012 -4.728 1.00 88.00 131 LEU A C 1
ATOM 1063 O O . LEU A 1 131 ? -10.375 8.161 -4.523 1.00 88.00 131 LEU A O 1
ATOM 1067 N N . GLU A 1 132 ? -10.858 6.498 -5.959 1.00 84.25 132 GLU A N 1
ATOM 1068 C CA . GLU A 1 132 ? -10.464 7.207 -7.192 1.00 84.25 132 GLU A CA 1
ATOM 1069 C C . GLU A 1 132 ? -11.121 8.590 -7.316 1.00 84.25 132 GLU A C 1
ATOM 1071 O O . GLU A 1 132 ? -10.483 9.553 -7.730 1.00 84.25 132 GLU A O 1
ATOM 1076 N N . ASN A 1 133 ? -12.371 8.725 -6.867 1.00 81.12 133 ASN A N 1
ATOM 1077 C CA . ASN A 1 133 ? -13.125 9.982 -6.934 1.00 81.12 133 ASN A CA 1
ATOM 1078 C C . ASN A 1 133 ? -12.902 10.913 -5.732 1.00 81.12 133 ASN A C 1
ATOM 1080 O O . ASN A 1 133 ? -13.559 11.947 -5.622 1.00 81.12 133 ASN A O 1
ATOM 1084 N N . LYS A 1 134 ? -12.038 10.537 -4.783 1.00 83.06 134 LYS A N 1
ATOM 1085 C CA . LYS A 1 134 ? -11.875 11.251 -3.506 1.00 83.06 134 LYS A CA 1
ATOM 1086 C C . LYS A 1 134 ? -10.510 11.913 -3.331 1.00 83.06 134 LYS A C 1
ATOM 1088 O O . LYS A 1 134 ? -10.283 12.555 -2.308 1.00 83.06 134 LYS A O 1
ATOM 1093 N N . GLY A 1 135 ? -9.632 11.794 -4.324 1.00 83.44 135 GLY A N 1
ATOM 1094 C CA . GLY A 1 135 ? -8.369 12.523 -4.402 1.00 83.44 135 GLY A CA 1
ATOM 1095 C C . GLY A 1 135 ? -7.176 11.647 -4.794 1.00 83.44 135 GLY A C 1
ATOM 1096 O O . GLY A 1 135 ? -7.292 10.421 -4.841 1.00 83.44 135 GLY A O 1
ATOM 1097 N N . PRO A 1 136 ? -6.014 12.272 -5.060 1.00 85.94 136 PRO A N 1
ATOM 1098 C CA . PRO A 1 136 ? -4.788 11.559 -5.395 1.00 85.94 136 PRO A CA 1
ATOM 1099 C C . PRO A 1 136 ? -4.252 10.826 -4.163 1.00 85.94 136 PRO A C 1
ATOM 1101 O O . PRO A 1 136 ? -3.897 11.434 -3.147 1.00 85.94 136 PRO A O 1
ATOM 1104 N N . ILE A 1 137 ? -4.221 9.498 -4.245 1.00 88.88 137 ILE A N 1
ATOM 1105 C CA . ILE A 1 137 ? -3.809 8.623 -3.149 1.00 88.88 137 ILE A CA 1
ATOM 1106 C C . ILE A 1 137 ? -2.511 7.937 -3.523 1.00 88.88 137 ILE A C 1
ATOM 1108 O O . ILE A 1 137 ? -2.422 7.219 -4.514 1.00 88.88 137 ILE A O 1
ATOM 1112 N N . GLU A 1 138 ? -1.521 8.131 -2.667 1.00 85.75 138 GLU A N 1
ATOM 1113 C CA . GLU A 1 138 ? -0.172 7.608 -2.825 1.00 85.75 138 GLU A CA 1
ATOM 1114 C C . GLU A 1 138 ? -0.080 6.161 -2.319 1.00 85.75 138 GLU A C 1
ATOM 1116 O O . GLU A 1 138 ? 0.628 5.326 -2.880 1.00 85.75 138 GLU A O 1
ATOM 1121 N N . ASN A 1 139 ? -0.814 5.823 -1.252 1.00 87.56 139 ASN A N 1
ATOM 1122 C CA . ASN A 1 139 ? -0.769 4.483 -0.671 1.00 87.56 139 ASN A CA 1
ATOM 1123 C C . ASN A 1 139 ? -2.074 4.099 0.034 1.00 87.56 139 ASN A C 1
ATOM 1125 O O . ASN A 1 139 ? -2.660 4.893 0.766 1.00 87.56 139 ASN A O 1
ATOM 1129 N N . ILE A 1 140 ? -2.479 2.835 -0.122 1.00 89.88 140 ILE A N 1
ATOM 1130 C CA . ILE A 1 140 ? -3.635 2.235 0.553 1.00 89.88 140 ILE A CA 1
ATOM 1131 C C . ILE A 1 140 ? -3.158 1.017 1.338 1.00 89.88 140 ILE A C 1
ATOM 1133 O O . ILE A 1 140 ? -2.724 0.012 0.776 1.00 89.88 140 ILE A O 1
ATOM 1137 N N . GLN A 1 141 ? -3.293 1.077 2.657 1.00 87.88 141 GLN A N 1
ATOM 1138 C CA . GLN A 1 141 ? -2.945 -0.001 3.570 1.00 87.88 141 GLN A CA 1
ATOM 1139 C C . GLN A 1 141 ? -4.200 -0.589 4.213 1.00 87.88 141 GLN A C 1
ATOM 1141 O O . GLN A 1 141 ? -4.762 -0.035 5.160 1.00 87.88 141 GLN A O 1
ATOM 1146 N N . MET A 1 142 ? -4.603 -1.772 3.750 1.00 89.50 142 MET A N 1
ATOM 1147 C CA . MET A 1 142 ? -5.672 -2.539 4.388 1.00 89.50 142 MET A CA 1
ATOM 1148 C C . MET A 1 142 ? -5.206 -3.125 5.718 1.00 89.50 142 MET A C 1
ATOM 1150 O O . MET A 1 142 ? -4.188 -3.819 5.789 1.00 89.50 142 MET A O 1
ATOM 1154 N N . ARG A 1 143 ? -5.973 -2.897 6.786 1.00 87.06 143 ARG A N 1
ATOM 1155 C CA . ARG A 1 143 ? -5.668 -3.479 8.092 1.00 87.06 143 ARG A CA 1
ATOM 1156 C C . ARG A 1 143 ? -6.196 -4.901 8.144 1.00 87.06 143 ARG A C 1
ATOM 1158 O O . ARG A 1 143 ? -7.404 -5.128 8.112 1.00 87.06 143 ARG A O 1
ATOM 1165 N N . ARG A 1 144 ? -5.282 -5.854 8.276 1.00 86.00 144 ARG A N 1
ATOM 1166 C CA . ARG A 1 144 ? -5.599 -7.275 8.428 1.00 86.00 144 ARG A CA 1
ATOM 1167 C C . ARG A 1 144 ? -5.307 -7.750 9.849 1.00 86.00 144 ARG A C 1
ATOM 1169 O O . ARG A 1 144 ? -4.5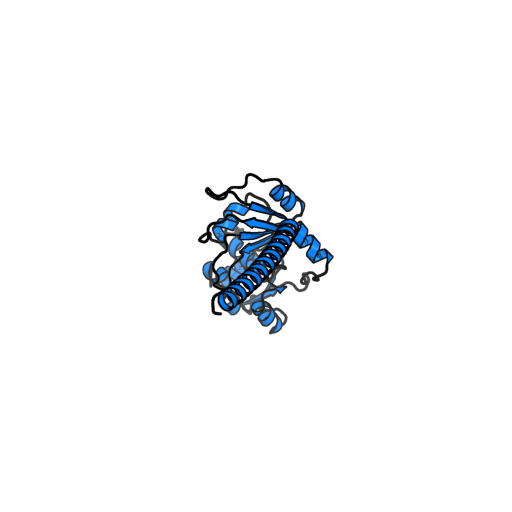31 -7.131 10.584 1.00 86.00 144 ARG A O 1
ATOM 1176 N N . ALA A 1 145 ? -6.013 -8.784 10.275 1.00 84.94 145 ALA A N 1
ATOM 1177 C CA . ALA A 1 145 ? -5.721 -9.532 11.488 1.00 84.94 145 ALA A CA 1
ATOM 1178 C C . ALA A 1 145 ? -4.595 -10.554 11.237 1.00 84.94 145 ALA A C 1
ATOM 1180 O O . ALA A 1 145 ? -4.044 -10.628 10.137 1.00 84.94 145 ALA A O 1
ATOM 1181 N N . LEU A 1 146 ? -4.189 -11.269 12.288 1.00 81.94 146 LEU A N 1
ATOM 1182 C CA . LEU A 1 146 ? -3.099 -12.254 12.222 1.00 81.94 146 LEU A CA 1
ATOM 1183 C C . LEU A 1 146 ? -3.439 -13.418 11.278 1.00 81.94 146 LEU A C 1
ATOM 1185 O O . LEU A 1 146 ? -2.571 -13.920 10.575 1.00 81.94 146 LEU A O 1
ATOM 1189 N N . ASP A 1 147 ? -4.720 -13.761 11.196 1.00 85.31 147 ASP A N 1
ATOM 1190 C CA . ASP A 1 147 ? -5.334 -14.723 10.279 1.00 85.31 147 ASP A CA 1
ATOM 1191 C C . ASP A 1 147 ? -5.515 -14.176 8.847 1.00 85.31 147 ASP A C 1
ATOM 1193 O O . ASP A 1 147 ? -6.163 -14.806 8.020 1.00 85.31 147 ASP A O 1
ATOM 1197 N N . LYS A 1 148 ? -4.940 -13.006 8.524 1.00 79.75 148 LYS A N 1
ATOM 1198 C CA . LYS A 1 148 ? -5.036 -12.309 7.221 1.00 79.75 148 LYS A CA 1
ATOM 1199 C C . LYS A 1 148 ? -6.441 -11.805 6.854 1.00 79.75 148 LYS A C 1
ATOM 1201 O O . LYS A 1 148 ? -6.589 -11.139 5.818 1.00 79.75 148 LYS A O 1
ATOM 1206 N N . THR A 1 149 ? -7.429 -12.005 7.723 1.00 85.94 149 THR A N 1
ATOM 1207 C CA . THR A 1 149 ? -8.791 -11.483 7.571 1.00 85.94 149 THR A CA 1
ATOM 1208 C C . THR A 1 149 ? -8.790 -9.961 7.621 1.00 85.94 149 THR A C 1
ATOM 1210 O O . THR A 1 149 ? -8.096 -9.335 8.431 1.00 85.94 149 THR A O 1
ATOM 1213 N N . PHE A 1 150 ? -9.533 -9.335 6.714 1.00 89.19 150 PHE A N 1
ATOM 1214 C CA . PHE A 1 150 ? -9.648 -7.885 6.657 1.00 89.19 150 PHE A CA 1
ATOM 1215 C C . PHE A 1 150 ? -10.484 -7.367 7.833 1.00 89.19 150 PHE A C 1
ATOM 1217 O O . PHE A 1 150 ? -11.533 -7.911 8.141 1.00 89.19 150 PHE A O 1
ATOM 1224 N N . LYS A 1 151 ? -10.022 -6.309 8.508 1.00 87.25 151 LYS A N 1
ATOM 1225 C CA . LYS A 1 151 ? -10.685 -5.743 9.698 1.00 87.25 151 LYS A CA 1
ATOM 1226 C C . LYS A 1 151 ? -11.752 -4.690 9.377 1.00 87.25 151 LYS A C 1
ATOM 1228 O O . LYS A 1 151 ? -12.121 -3.934 10.277 1.00 87.25 151 LYS A O 1
ATOM 1233 N N . GLY A 1 152 ? -12.143 -4.528 8.112 1.00 88.06 152 GLY A N 1
ATOM 1234 C CA . GLY A 1 152 ? -13.071 -3.466 7.704 1.00 88.06 152 GLY A CA 1
ATOM 1235 C C . GLY A 1 152 ? -12.517 -2.046 7.895 1.00 88.06 152 GLY A C 1
ATOM 1236 O O . GLY A 1 152 ? -13.269 -1.089 8.082 1.00 88.06 152 GLY A O 1
ATOM 1237 N N . SER A 1 153 ? -11.186 -1.894 7.943 1.00 89.06 153 SER A N 1
ATOM 1238 C CA . SER A 1 153 ? -10.530 -0.592 8.116 1.00 89.06 153 SER A CA 1
ATOM 1239 C C . SER A 1 153 ? -9.222 -0.485 7.345 1.00 89.06 153 SER A C 1
ATOM 1241 O O . SER A 1 153 ? -8.474 -1.458 7.222 1.00 89.06 153 SER A O 1
ATOM 1243 N N . ILE A 1 154 ? -8.924 0.715 6.861 1.00 91.75 154 ILE A N 1
ATOM 1244 C CA . ILE A 1 154 ? -7.740 1.019 6.057 1.00 91.75 154 ILE A CA 1
ATOM 1245 C C . ILE A 1 154 ? -7.045 2.283 6.568 1.00 91.75 154 ILE A C 1
ATOM 1247 O O . ILE A 1 154 ? -7.655 3.128 7.222 1.00 91.75 154 ILE A O 1
ATOM 1251 N N . PHE A 1 155 ? -5.758 2.398 6.257 1.00 90.38 155 PHE A N 1
ATOM 1252 C CA . PHE A 1 155 ? -5.044 3.668 6.262 1.00 90.38 155 PHE A CA 1
ATOM 1253 C C . PHE A 1 155 ? -4.767 4.066 4.825 1.00 90.38 155 PHE A C 1
ATOM 1255 O O . PHE A 1 155 ? -4.245 3.253 4.065 1.00 90.38 155 PHE A O 1
ATOM 1262 N N . ILE A 1 156 ? -5.078 5.302 4.477 1.00 91.56 156 ILE A N 1
ATOM 1263 C CA . ILE A 1 156 ? -4.708 5.878 3.189 1.00 91.56 156 ILE A CA 1
ATOM 1264 C C . ILE A 1 156 ? -3.713 7.005 3.412 1.00 91.56 156 ILE A C 1
ATOM 1266 O O . ILE A 1 156 ? -3.764 7.677 4.440 1.00 91.56 156 ILE A O 1
ATOM 1270 N N . VAL A 1 157 ? -2.790 7.172 2.475 1.00 90.81 157 VAL A N 1
ATOM 1271 C CA . VAL A 1 157 ? -1.849 8.289 2.428 1.00 90.81 157 VAL A CA 1
ATOM 1272 C C . VAL A 1 157 ? -2.166 9.057 1.159 1.00 90.81 157 VAL A C 1
ATOM 1274 O O . VAL A 1 157 ? -2.080 8.491 0.070 1.00 90.81 157 VAL A O 1
ATOM 1277 N N . PHE A 1 158 ? -2.573 10.310 1.304 1.00 91.25 158 PHE A N 1
ATOM 1278 C CA . PHE A 1 158 ? -2.781 11.199 0.170 1.00 91.25 158 PHE A CA 1
ATOM 1279 C C . PHE A 1 158 ? -1.450 11.716 -0.355 1.00 91.25 158 PHE A C 1
ATOM 1281 O O . PHE A 1 158 ? -0.471 11.806 0.387 1.00 91.25 158 PHE A O 1
ATOM 1288 N N . GLU A 1 159 ? -1.430 12.089 -1.629 1.00 88.00 159 GLU A N 1
ATOM 1289 C CA . GLU A 1 159 ? -0.274 12.754 -2.224 1.00 88.00 159 GLU A CA 1
ATOM 1290 C C . GLU A 1 159 ? -0.015 14.106 -1.536 1.00 88.00 159 GLU A C 1
ATOM 1292 O O . GLU A 1 159 ? 1.119 14.409 -1.159 1.00 88.00 159 GLU A O 1
ATOM 1297 N N . THR A 1 160 ? -1.084 14.861 -1.246 1.00 87.75 160 THR A N 1
ATOM 1298 C CA . THR A 1 160 ? -1.027 16.192 -0.625 1.00 87.75 160 THR A CA 1
ATOM 1299 C C . THR A 1 160 ? -1.755 16.260 0.721 1.00 87.75 160 THR A C 1
ATOM 1301 O O . THR A 1 160 ? -2.734 15.553 0.970 1.00 87.75 160 THR A O 1
ATOM 1304 N N . GLU A 1 161 ? -1.295 17.152 1.604 1.00 87.12 161 GLU A N 1
ATOM 1305 C CA . GLU A 1 161 ? -1.966 17.427 2.885 1.00 87.12 161 GLU A CA 1
ATOM 1306 C C . GLU A 1 161 ? -3.354 18.060 2.679 1.00 87.12 161 GLU A C 1
ATOM 1308 O O . GLU A 1 161 ? -4.293 17.744 3.405 1.00 87.12 161 GLU A O 1
ATOM 1313 N N . ASP A 1 162 ? -3.505 18.909 1.659 1.00 88.44 162 ASP A N 1
ATOM 1314 C CA . ASP A 1 162 ? -4.785 19.532 1.301 1.00 88.44 162 ASP A CA 1
ATOM 1315 C C . ASP A 1 162 ? -5.845 18.485 0.922 1.00 88.44 162 ASP A C 1
ATOM 1317 O O . ASP A 1 162 ? -6.969 18.545 1.417 1.00 88.44 162 ASP A O 1
ATOM 1321 N N . ALA A 1 163 ? -5.476 17.469 0.130 1.00 88.88 163 ALA A N 1
ATOM 1322 C CA . ALA A 1 163 ? -6.384 16.373 -0.200 1.00 88.88 163 ALA A CA 1
ATOM 1323 C C . ALA A 1 163 ? -6.802 15.586 1.052 1.00 88.88 163 ALA A C 1
ATOM 1325 O O . ALA A 1 163 ? -7.981 15.270 1.213 1.00 88.88 163 ALA A O 1
ATOM 1326 N N . ALA A 1 164 ? -5.870 15.336 1.979 1.00 88.12 164 ALA A N 1
ATOM 1327 C CA . ALA A 1 164 ? -6.184 14.681 3.247 1.00 88.12 164 ALA A CA 1
ATOM 1328 C C . ALA A 1 164 ? -7.145 15.512 4.114 1.00 88.12 164 ALA A C 1
ATOM 1330 O O . ALA A 1 164 ? -8.100 14.959 4.659 1.00 88.12 164 ALA A O 1
ATOM 1331 N N . LYS A 1 165 ? -6.932 16.831 4.215 1.00 86.69 165 LYS A N 1
ATOM 1332 C CA . LYS A 1 165 ? -7.816 17.744 4.960 1.00 86.69 165 LYS A CA 1
ATOM 1333 C C . LYS A 1 165 ? -9.211 17.799 4.346 1.00 86.69 165 LYS A C 1
ATOM 1335 O O . LYS A 1 165 ? -10.177 17.520 5.049 1.00 86.69 165 LYS A O 1
ATOM 1340 N N . LYS A 1 166 ? -9.312 18.013 3.031 1.00 87.00 166 LYS A N 1
ATOM 1341 C CA . LYS A 1 166 ? -10.594 17.989 2.305 1.00 87.00 166 LYS A CA 1
ATOM 1342 C C . LYS A 1 166 ? -11.332 16.668 2.490 1.00 87.00 166 LYS A C 1
ATOM 1344 O O . LYS A 1 166 ? -12.554 16.643 2.621 1.00 87.00 166 LYS A O 1
ATOM 1349 N N . PHE A 1 167 ? -10.605 15.555 2.520 1.00 87.25 167 PHE A N 1
ATOM 1350 C CA . PHE A 1 167 ? -11.201 14.251 2.778 1.00 87.25 167 PHE A CA 1
ATOM 1351 C C . PHE A 1 167 ? -11.720 14.118 4.219 1.00 87.25 167 PHE A C 1
ATOM 1353 O O . PHE A 1 167 ? -12.781 13.541 4.429 1.00 87.25 167 PHE A O 1
ATOM 1360 N N . LEU A 1 168 ? -11.006 14.663 5.210 1.00 83.75 168 LEU A N 1
ATOM 1361 C CA . LEU A 1 168 ? -11.418 14.671 6.621 1.00 83.75 168 LEU A CA 1
ATOM 1362 C C . LEU A 1 168 ? -12.620 15.587 6.900 1.00 83.75 168 LEU A C 1
ATOM 1364 O O . LEU A 1 168 ? -13.411 15.306 7.803 1.00 83.75 168 LEU A O 1
ATOM 1368 N N . GLU A 1 169 ? -12.761 16.671 6.139 1.00 82.38 169 GLU A N 1
ATOM 1369 C CA . GLU A 1 169 ? -13.917 17.573 6.209 1.00 82.38 169 GLU A CA 1
ATOM 1370 C C . GLU A 1 169 ? -15.190 16.916 5.657 1.00 82.38 169 GLU A C 1
ATOM 1372 O O . GLU A 1 169 ? -16.291 17.168 6.151 1.00 82.38 169 GLU A O 1
ATOM 1377 N N . ASN A 1 170 ? -15.045 16.002 4.694 1.00 77.06 170 ASN A N 1
ATOM 1378 C CA . ASN A 1 170 ? -16.149 15.212 4.162 1.00 77.06 170 ASN A CA 1
ATOM 1379 C C . ASN A 1 170 ? -16.566 14.110 5.149 1.00 77.06 170 ASN A C 1
ATOM 1381 O O . ASN A 1 170 ? -16.096 12.975 5.089 1.00 77.06 170 ASN A O 1
ATOM 1385 N N . ARG A 1 171 ? -17.482 14.446 6.063 1.00 66.62 171 ARG A N 1
ATOM 1386 C CA . ARG A 1 171 ? -18.000 13.507 7.074 1.00 66.62 171 ARG A CA 1
ATOM 1387 C C . ARG A 1 171 ? -19.186 12.655 6.619 1.00 66.62 171 ARG A C 1
ATOM 1389 O O . ARG A 1 171 ? -19.472 11.662 7.278 1.00 66.62 171 ARG A O 1
ATOM 1396 N N . ASP A 1 172 ? -19.819 12.977 5.492 1.00 73.75 172 ASP A N 1
ATOM 1397 C CA . ASP A 1 172 ? -20.944 12.208 4.929 1.00 73.75 172 ASP A CA 1
ATOM 1398 C C . ASP A 1 172 ? -20.460 11.187 3.884 1.00 73.75 172 ASP A C 1
ATOM 1400 O O . ASP A 1 172 ? -20.888 11.139 2.730 1.00 73.75 172 ASP A O 1
ATOM 1404 N N . LEU A 1 173 ? -19.449 10.404 4.266 1.00 80.62 173 LEU A N 1
ATOM 1405 C CA . LEU A 1 173 ? -18.871 9.394 3.392 1.00 80.62 173 LEU A CA 1
ATOM 1406 C C . LEU A 1 173 ? -19.506 8.038 3.675 1.00 80.62 173 LEU A C 1
ATOM 1408 O O . LEU A 1 173 ? -19.337 7.457 4.743 1.00 80.62 173 LEU A O 1
ATOM 1412 N N . LYS A 1 174 ? -20.208 7.521 2.666 1.00 84.19 174 LYS A N 1
ATOM 1413 C CA . LYS A 1 174 ? -20.810 6.190 2.682 1.00 84.19 174 LYS A CA 1
ATOM 1414 C C . LYS A 1 174 ? -20.112 5.280 1.682 1.00 84.19 174 LYS A C 1
ATOM 1416 O O . LYS A 1 174 ? -19.713 5.703 0.591 1.00 84.19 174 LYS A O 1
ATOM 1421 N N . PHE A 1 175 ? -19.950 4.022 2.067 1.00 82.44 175 PHE A N 1
ATOM 1422 C CA . PHE A 1 175 ? -19.527 2.953 1.171 1.00 82.44 175 PHE A CA 1
ATOM 1423 C C . PHE A 1 175 ? -20.654 1.932 1.109 1.00 82.44 175 PHE A C 1
ATOM 1425 O O . PHE A 1 175 ? -20.978 1.305 2.119 1.00 82.44 175 PHE A O 1
ATOM 1432 N N . LYS A 1 176 ? -21.252 1.781 -0.078 1.00 81.38 176 LYS A N 1
ATOM 1433 C CA . LYS A 1 176 ? -22.503 1.035 -0.269 1.00 81.38 176 LYS A CA 1
ATOM 1434 C C . LYS A 1 176 ? -23.587 1.621 0.655 1.00 81.38 176 LYS A C 1
ATOM 1436 O O . LYS A 1 176 ? -24.010 2.745 0.418 1.00 81.38 176 LYS A O 1
ATOM 1441 N N . ASP A 1 177 ? -23.953 0.916 1.720 1.00 80.31 177 ASP A N 1
ATOM 1442 C CA . ASP A 1 177 ? -24.966 1.328 2.707 1.00 80.31 177 ASP A CA 1
ATOM 1443 C C . ASP A 1 177 ? -24.370 1.602 4.105 1.00 80.31 177 ASP A C 1
ATOM 1445 O O . ASP A 1 177 ? -25.077 1.862 5.068 1.00 80.31 177 ASP A O 1
ATOM 1449 N N . SER A 1 178 ? -23.045 1.516 4.250 1.00 81.06 178 SER A N 1
ATOM 1450 C CA . SER A 1 178 ? -22.369 1.685 5.539 1.00 81.06 178 SER A CA 1
ATOM 1451 C C . SER A 1 178 ? -21.797 3.091 5.694 1.00 81.06 178 SER A C 1
ATOM 1453 O O . SER A 1 178 ? -21.100 3.587 4.805 1.00 81.06 178 SER A O 1
ATOM 1455 N N . ASP A 1 179 ? -22.037 3.709 6.849 1.00 84.31 179 ASP A N 1
ATOM 1456 C CA . ASP A 1 179 ? -21.389 4.958 7.247 1.00 84.31 179 ASP A CA 1
ATOM 1457 C C . ASP A 1 179 ? -19.900 4.738 7.540 1.00 84.31 179 ASP A C 1
ATOM 1459 O O . ASP A 1 179 ? -19.504 3.805 8.252 1.00 84.31 179 ASP A O 1
ATOM 1463 N N . MET A 1 180 ? -19.053 5.603 6.980 1.00 85.00 180 MET A N 1
ATOM 1464 C CA . MET A 1 180 ? -17.610 5.543 7.183 1.00 85.00 180 MET A CA 1
ATOM 1465 C C . MET A 1 180 ? -17.194 6.414 8.363 1.00 85.00 180 MET A C 1
ATOM 1467 O O . MET A 1 180 ? -17.430 7.617 8.411 1.00 85.00 180 MET A O 1
ATOM 1471 N N . ILE A 1 181 ? -16.464 5.813 9.295 1.00 85.12 181 ILE A N 1
ATOM 1472 C CA . ILE A 1 181 ? -15.767 6.533 10.354 1.00 85.12 181 ILE A CA 1
ATOM 1473 C C . ILE A 1 181 ? -14.408 6.947 9.809 1.00 85.12 181 ILE A C 1
ATOM 1475 O O . ILE A 1 181 ? -13.526 6.105 9.607 1.00 85.12 181 ILE A O 1
ATOM 1479 N N . ILE A 1 182 ? -14.240 8.249 9.617 1.00 86.69 182 ILE A N 1
ATOM 1480 C CA . ILE A 1 182 ? -13.012 8.852 9.115 1.00 86.69 182 ILE A CA 1
ATOM 1481 C C . ILE A 1 182 ? -12.371 9.632 10.251 1.00 86.69 182 ILE A C 1
ATOM 1483 O O . ILE A 1 182 ? -13.022 10.429 10.921 1.00 86.69 182 ILE A O 1
ATOM 1487 N N . LEU A 1 183 ? -11.099 9.352 10.502 1.00 84.12 183 LEU A N 1
ATOM 1488 C CA . LEU A 1 183 ? -10.314 10.012 11.536 1.00 84.12 183 LEU A CA 1
ATOM 1489 C C . LEU A 1 183 ? -8.951 10.361 10.962 1.00 84.12 183 LEU A C 1
ATOM 1491 O O . LEU A 1 183 ? -8.389 9.595 10.170 1.00 84.12 183 LEU A O 1
ATOM 1495 N N . SER A 1 184 ? -8.370 11.468 11.416 1.00 81.12 184 SER A N 1
ATOM 1496 C CA . SER A 1 184 ? -6.942 11.673 11.206 1.00 81.12 184 SER A CA 1
ATOM 1497 C C . SER A 1 184 ? -6.165 10.539 11.884 1.00 81.12 184 SER A C 1
ATOM 1499 O O . SER A 1 184 ? -6.616 9.919 12.860 1.00 81.12 184 SER A O 1
ATOM 1501 N N . LYS A 1 185 ? -4.981 10.213 11.360 1.00 70.25 185 LYS A N 1
ATOM 1502 C CA . LYS A 1 185 ? -4.153 9.159 11.959 1.00 70.25 185 LYS A CA 1
ATOM 1503 C C . LYS A 1 185 ? -3.831 9.467 13.426 1.00 70.25 185 LYS A C 1
ATOM 1505 O O . LYS A 1 185 ? -3.828 8.543 14.239 1.00 70.25 185 LYS A O 1
ATOM 1510 N N . GLU A 1 186 ? -3.618 10.737 13.765 1.00 70.31 186 GLU A N 1
ATOM 1511 C CA . GLU A 1 186 ? -3.407 11.194 15.142 1.00 70.31 186 GLU A CA 1
ATOM 1512 C C . GLU A 1 186 ? -4.632 10.967 16.028 1.00 70.31 186 GLU A C 1
ATOM 1514 O O . GLU A 1 186 ? -4.497 10.325 17.069 1.00 70.31 186 GLU A O 1
ATOM 1519 N N . GLU A 1 187 ? -5.832 11.369 15.597 1.00 73.75 187 GLU A N 1
ATOM 1520 C CA . GLU A 1 187 ? -7.066 11.122 16.357 1.00 73.75 187 GLU A CA 1
ATOM 1521 C C . GLU A 1 187 ? -7.330 9.629 16.567 1.00 73.75 187 GLU A C 1
ATOM 1523 O O . GLU A 1 187 ? -7.752 9.214 17.648 1.00 73.75 187 GLU A O 1
ATOM 1528 N N . TYR A 1 188 ? -7.048 8.793 15.562 1.00 71.31 188 TYR A N 1
ATOM 1529 C CA . TYR A 1 188 ? -7.147 7.343 15.711 1.00 71.31 188 TYR A CA 1
ATOM 1530 C C . TYR A 1 188 ? -6.181 6.812 16.782 1.00 71.31 188 TYR A C 1
ATOM 1532 O O . TYR A 1 188 ? -6.574 5.984 17.610 1.00 71.31 188 TYR A O 1
ATOM 1540 N N . PHE A 1 189 ? -4.918 7.257 16.787 1.00 63.16 189 PHE A N 1
ATOM 1541 C CA . PHE A 1 189 ? -3.953 6.825 17.802 1.00 63.16 189 PHE A CA 1
ATOM 1542 C C . PHE A 1 189 ? -4.295 7.370 19.191 1.00 63.16 189 PHE A C 1
ATOM 1544 O O . PHE A 1 189 ? -4.169 6.615 20.155 1.00 63.16 189 PHE A O 1
ATOM 1551 N N . ALA A 1 190 ? -4.782 8.608 19.291 1.00 71.56 190 ALA A N 1
ATOM 1552 C CA . ALA A 1 190 ? -5.255 9.206 20.536 1.00 71.56 190 ALA A CA 1
ATOM 1553 C C . ALA A 1 190 ? -6.428 8.403 21.119 1.00 71.56 190 ALA A C 1
ATOM 1555 O O . ALA A 1 190 ? -6.293 7.843 22.210 1.00 71.56 190 ALA A O 1
ATOM 1556 N N . LYS A 1 191 ? -7.506 8.202 20.341 1.00 70.50 191 LYS A N 1
ATOM 1557 C CA . LYS A 1 191 ? -8.665 7.390 20.755 1.00 70.50 191 LYS A CA 1
ATOM 1558 C C . LYS A 1 191 ? -8.271 5.970 21.140 1.00 70.50 191 LYS A C 1
ATOM 1560 O O . LYS A 1 191 ? -8.736 5.449 22.145 1.00 70.50 191 LYS A O 1
ATOM 1565 N N . LYS A 1 192 ? -7.383 5.325 20.378 1.00 69.62 192 LYS A N 1
ATOM 1566 C CA . LYS A 1 192 ? -6.954 3.952 20.676 1.00 69.62 192 LYS A CA 1
ATOM 1567 C C . LYS A 1 192 ? -6.092 3.856 21.934 1.00 69.62 192 LYS A C 1
ATOM 1569 O O . LYS A 1 192 ? -6.152 2.843 22.632 1.00 69.62 192 LYS A O 1
ATOM 1574 N N . ASN A 1 193 ? -5.247 4.850 22.196 1.00 65.94 193 ASN A N 1
ATOM 1575 C CA . ASN A 1 193 ? -4.444 4.883 23.414 1.00 65.94 193 ASN A CA 1
ATOM 1576 C C . ASN A 1 193 ? -5.339 5.096 24.640 1.00 65.94 193 ASN A C 1
ATOM 1578 O O . ASN A 1 193 ? -5.143 4.450 25.666 1.00 65.94 193 ASN A O 1
ATOM 1582 N N . GLU A 1 194 ? -6.362 5.933 24.499 1.00 65.75 194 GLU A N 1
ATOM 1583 C CA . GLU A 1 194 ? -7.380 6.161 25.520 1.00 65.75 194 GLU A CA 1
ATOM 1584 C C . GLU A 1 194 ? -8.228 4.905 25.772 1.00 65.75 194 GLU A C 1
ATOM 1586 O O . GLU A 1 194 ? -8.330 4.462 26.913 1.00 65.75 194 GLU A O 1
ATOM 1591 N N . GLU A 1 195 ? -8.696 4.229 24.716 1.00 67.69 195 GLU A N 1
ATOM 1592 C CA . GLU A 1 195 ? -9.455 2.973 24.819 1.00 67.69 195 GLU A CA 1
ATOM 1593 C C . GLU A 1 195 ? -8.619 1.850 25.464 1.00 67.69 195 GLU A C 1
ATOM 1595 O O . GLU A 1 195 ? -9.121 1.048 26.250 1.00 67.69 195 GLU A O 1
ATOM 1600 N N . ARG A 1 196 ? -7.308 1.792 25.178 1.00 66.44 196 ARG A N 1
ATOM 1601 C CA . ARG A 1 196 ? -6.384 0.857 25.845 1.00 66.44 196 ARG A CA 1
ATOM 1602 C C . ARG A 1 196 ? -6.192 1.189 27.320 1.00 66.44 196 ARG A C 1
ATOM 1604 O O . ARG A 1 196 ? -6.160 0.266 28.131 1.00 66.44 196 ARG A O 1
ATOM 1611 N N . LYS A 1 197 ? -6.051 2.473 27.667 1.00 68.94 197 LYS A N 1
ATOM 1612 C CA . LYS A 1 197 ? -5.947 2.919 29.063 1.00 68.94 197 LYS A CA 1
ATOM 1613 C C . LYS A 1 197 ? -7.223 2.585 29.832 1.00 68.94 197 LYS A C 1
ATOM 1615 O O . LYS A 1 197 ? -7.105 2.019 30.914 1.00 68.94 197 LYS A O 1
ATOM 1620 N N . GLN A 1 198 ? -8.394 2.833 29.241 1.00 65.25 198 GLN A N 1
ATOM 1621 C CA . GLN A 1 198 ? -9.700 2.490 29.810 1.00 65.25 198 GLN A CA 1
ATOM 1622 C C . GLN A 1 198 ? -9.847 0.983 30.024 1.00 65.25 198 GLN A C 1
ATOM 1624 O O . GLN A 1 198 ? -10.006 0.555 31.165 1.00 65.25 198 GLN A O 1
ATOM 1629 N N . LYS A 1 199 ? -9.628 0.160 28.989 1.00 68.44 199 LYS A N 1
ATOM 1630 C CA . LYS A 1 199 ? -9.686 -1.308 29.115 1.00 68.44 199 LYS A CA 1
ATOM 1631 C C . LYS A 1 199 ? -8.725 -1.856 30.164 1.00 68.44 199 LYS A C 1
ATOM 1633 O O . LYS A 1 199 ? -9.062 -2.792 30.884 1.00 68.44 199 LYS A O 1
ATOM 1638 N N . HIS A 1 200 ? -7.529 -1.281 30.272 1.00 67.62 200 HIS A N 1
ATOM 1639 C CA . HIS A 1 200 ? -6.567 -1.671 31.297 1.00 67.62 200 HIS A CA 1
ATOM 1640 C C . HIS A 1 200 ? -7.006 -1.228 32.704 1.00 67.62 200 HIS A C 1
ATOM 1642 O O . HIS A 1 200 ? -6.863 -2.003 33.649 1.00 67.62 200 HIS A O 1
ATOM 1648 N N . SER A 1 201 ? -7.570 -0.025 32.866 1.00 68.88 201 SER A N 1
ATOM 1649 C CA . SER A 1 201 ? -8.136 0.412 34.150 1.00 68.88 201 SER A CA 1
ATOM 1650 C C . SER A 1 201 ? -9.370 -0.394 34.557 1.00 68.88 201 SER A C 1
ATOM 1652 O O . SER A 1 201 ? -9.471 -0.778 35.717 1.00 68.88 201 SER A O 1
ATOM 1654 N N . GLU A 1 202 ? -10.256 -0.730 33.619 1.00 69.94 202 GLU A N 1
ATOM 1655 C CA . GLU A 1 202 ? -11.452 -1.544 33.859 1.00 69.94 202 GLU A CA 1
ATOM 1656 C C . GLU A 1 202 ? -11.089 -2.995 34.180 1.00 69.94 202 GLU A C 1
ATOM 1658 O O . GLU A 1 202 ? -11.646 -3.582 35.103 1.00 69.94 202 GLU A O 1
ATOM 1663 N N . SER A 1 203 ? -10.107 -3.568 33.475 1.00 69.88 203 SER A N 1
ATOM 1664 C CA . SER A 1 203 ? -9.590 -4.906 33.777 1.00 69.88 203 SER A CA 1
ATOM 1665 C C . SER A 1 203 ? -8.921 -4.953 35.155 1.00 69.88 203 SER A C 1
ATOM 1667 O O . SER A 1 203 ? -9.179 -5.880 35.921 1.00 69.88 203 SER A O 1
ATOM 1669 N N . LYS A 1 204 ? -8.143 -3.925 35.531 1.00 76.44 204 LYS A N 1
ATOM 1670 C CA . LYS A 1 204 ? -7.592 -3.805 36.892 1.00 76.44 204 LYS A CA 1
ATOM 1671 C C . LYS A 1 204 ? -8.677 -3.627 37.955 1.00 76.44 204 LYS A C 1
ATOM 1673 O O . LYS A 1 204 ? -8.555 -4.213 39.029 1.00 76.44 204 LYS A O 1
ATOM 1678 N N . ALA A 1 205 ? -9.715 -2.840 37.677 1.00 75.00 205 ALA A N 1
ATOM 1679 C CA . ALA A 1 205 ? -10.829 -2.633 38.597 1.00 75.00 205 ALA A CA 1
ATOM 1680 C C . ALA A 1 205 ? -11.621 -3.930 38.817 1.00 75.00 205 ALA A C 1
ATOM 1682 O O . ALA A 1 205 ? -11.814 -4.321 39.965 1.00 75.00 205 ALA A O 1
ATOM 1683 N N . LYS A 1 206 ? -11.971 -4.655 37.743 1.00 75.62 206 LYS A N 1
ATOM 1684 C CA . LYS A 1 206 ? -12.631 -5.970 37.827 1.00 75.62 206 LYS A CA 1
ATOM 1685 C C . LYS A 1 206 ? -11.807 -6.978 38.618 1.00 75.62 206 LYS A C 1
ATOM 1687 O O . LYS A 1 206 ? -12.318 -7.581 39.552 1.00 75.62 206 LYS A O 1
ATOM 1692 N N . HIS A 1 207 ? -10.510 -7.077 38.333 1.00 77.44 207 HIS A N 1
ATOM 1693 C CA . HIS A 1 207 ? -9.644 -8.031 39.023 1.00 77.44 207 HIS A CA 1
ATOM 1694 C C . HIS A 1 207 ? -9.460 -7.704 40.518 1.00 77.44 207 HIS A C 1
ATOM 1696 O O . HIS A 1 207 ? -9.258 -8.607 41.333 1.00 77.44 207 HIS A O 1
ATOM 1702 N N . LYS A 1 208 ? -9.525 -6.419 40.897 1.00 78.75 208 LYS A N 1
ATOM 1703 C CA . LYS A 1 208 ? -9.495 -5.982 42.300 1.00 78.75 208 LYS A CA 1
ATOM 1704 C C . LYS A 1 208 ? -10.826 -6.257 43.007 1.00 78.75 208 LYS A C 1
ATOM 1706 O O . LYS A 1 208 ? -10.807 -6.646 44.170 1.00 78.75 208 LYS A O 1
ATOM 1711 N N . GLN A 1 209 ? -11.945 -6.087 42.304 1.00 75.69 209 GLN A N 1
ATOM 1712 C CA . GLN A 1 209 ? -13.279 -6.377 42.822 1.00 75.69 209 GLN A CA 1
ATOM 1713 C C . GLN A 1 209 ? -13.483 -7.882 43.040 1.00 75.69 209 GLN A C 1
ATOM 1715 O O . GLN A 1 209 ? -13.857 -8.274 44.135 1.00 75.69 209 GLN A O 1
ATOM 1720 N N . GLU A 1 210 ? -13.120 -8.728 42.069 1.00 77.75 210 GLU A N 1
ATOM 1721 C CA . GLU A 1 210 ? -13.184 -10.195 42.201 1.00 77.75 210 GLU A CA 1
ATOM 1722 C C . GLU A 1 210 ? -12.324 -10.721 43.357 1.00 77.75 210 GLU A C 1
ATOM 1724 O O . GLU A 1 210 ? -12.748 -11.617 44.081 1.00 77.75 210 GLU A O 1
ATOM 1729 N N . LYS A 1 211 ? -11.138 -10.139 43.589 1.00 77.44 211 LYS A N 1
ATOM 1730 C CA . LYS A 1 211 ? -10.307 -10.504 44.748 1.00 77.44 211 LYS A CA 1
ATOM 1731 C C . LYS A 1 211 ? -10.954 -10.133 46.083 1.00 77.44 211 LYS A C 1
ATOM 1733 O O . LYS A 1 211 ? -10.836 -10.898 47.032 1.00 77.44 211 LYS A O 1
ATOM 1738 N N . ALA A 1 212 ? -11.599 -8.971 46.165 1.00 77.88 212 ALA A N 1
ATOM 1739 C CA . ALA A 1 212 ? -12.257 -8.518 47.389 1.00 77.88 212 ALA A CA 1
ATOM 1740 C C . ALA A 1 212 ? -13.534 -9.322 47.690 1.00 77.88 212 ALA A C 1
ATOM 1742 O O . ALA A 1 212 ? -13.789 -9.637 48.849 1.00 77.88 212 ALA A O 1
ATOM 1743 N N . ASP A 1 213 ? -14.303 -9.684 46.659 1.00 77.38 213 ASP A N 1
ATOM 1744 C CA . ASP A 1 213 ? -15.478 -10.553 46.786 1.00 77.38 213 ASP A CA 1
ATOM 1745 C C . ASP A 1 213 ? -15.088 -11.974 47.214 1.00 77.38 213 ASP A C 1
ATOM 1747 O O . ASP A 1 213 ? -15.674 -12.514 48.149 1.00 77.38 213 ASP A O 1
ATOM 1751 N N . ALA A 1 214 ? -14.043 -12.551 46.608 1.00 78.19 214 ALA A N 1
ATOM 1752 C CA . ALA A 1 214 ? -13.540 -13.872 46.988 1.00 78.19 214 ALA A CA 1
ATOM 1753 C C . ALA A 1 214 ? -13.017 -13.910 48.434 1.00 78.19 214 ALA A C 1
ATOM 1755 O O . ALA A 1 214 ? -13.194 -14.905 49.131 1.00 78.19 214 ALA A O 1
ATOM 1756 N N . GLN A 1 215 ? -12.394 -12.822 48.899 1.00 75.94 215 GLN A N 1
ATOM 1757 C CA . GLN A 1 215 ? -11.884 -12.725 50.265 1.00 75.94 215 GLN A CA 1
ATOM 1758 C C . GLN A 1 215 ? -13.014 -12.566 51.291 1.00 75.94 215 GLN A C 1
ATOM 1760 O O . GLN A 1 215 ? -13.012 -13.260 52.301 1.00 75.94 215 GLN A O 1
ATOM 1765 N N . LYS A 1 216 ? -14.038 -11.756 50.987 1.00 76.44 216 LYS A N 1
ATOM 1766 C CA . LYS A 1 216 ? -15.244 -11.661 51.823 1.00 76.44 216 LYS A CA 1
ATOM 1767 C C . LYS A 1 216 ? -16.020 -12.973 51.891 1.00 76.44 216 LYS A C 1
ATOM 1769 O O . LYS A 1 216 ? -16.477 -13.331 52.965 1.00 76.44 216 LYS A O 1
ATOM 1774 N N . GLN A 1 217 ? -16.158 -13.691 50.776 1.00 73.50 217 GLN A N 1
ATOM 1775 C CA . GLN A 1 217 ? -16.826 -14.997 50.766 1.00 73.50 217 GLN A CA 1
ATOM 1776 C C . GLN A 1 217 ? -16.058 -16.052 51.574 1.00 73.50 217 GLN A C 1
ATOM 1778 O O . GLN A 1 217 ? -16.688 -16.905 52.192 1.00 73.50 217 GLN A O 1
ATOM 1783 N N . ALA A 1 218 ? -14.723 -15.990 51.598 1.00 74.50 218 ALA A N 1
ATOM 1784 C CA . ALA A 1 218 ? -13.908 -16.862 52.441 1.00 74.50 218 ALA A CA 1
ATOM 1785 C C . ALA A 1 218 ? -14.078 -16.539 53.937 1.00 74.50 218 ALA A C 1
ATOM 1787 O O . ALA A 1 218 ? -14.312 -17.450 54.724 1.00 74.50 218 ALA A O 1
ATOM 1788 N N . GLU A 1 219 ? -14.050 -15.255 54.316 1.00 73.25 219 GLU A N 1
ATOM 1789 C CA . GLU A 1 219 ? -14.240 -14.827 55.712 1.00 73.25 219 GLU A CA 1
ATOM 1790 C C . GLU A 1 219 ? -15.657 -15.134 56.241 1.00 73.25 219 GLU A C 1
ATOM 1792 O O . GLU A 1 219 ? -15.807 -15.558 57.387 1.00 73.25 219 GLU A O 1
ATOM 1797 N N . ASP A 1 220 ? -16.698 -14.977 55.415 1.00 69.06 220 ASP A N 1
ATOM 1798 C CA . ASP A 1 220 ? -18.087 -15.292 55.792 1.00 69.06 220 ASP A CA 1
ATOM 1799 C C . ASP A 1 220 ? -18.298 -16.813 55.959 1.00 69.06 220 ASP A C 1
ATOM 1801 O O . ASP A 1 220 ? -18.969 -17.260 56.888 1.00 69.06 220 ASP A O 1
ATOM 1805 N N . ALA A 1 221 ? -17.648 -17.631 55.119 1.00 70.12 221 ALA A N 1
ATOM 1806 C CA . ALA A 1 221 ? -17.686 -19.091 55.228 1.00 70.12 221 ALA A CA 1
ATOM 1807 C C . ALA A 1 221 ? -16.955 -19.625 56.476 1.00 70.12 221 ALA A C 1
ATOM 1809 O O . ALA A 1 221 ? -17.381 -20.631 57.045 1.00 70.12 221 ALA A O 1
ATOM 1810 N N . GLU A 1 222 ? -15.887 -18.959 56.927 1.00 68.56 222 GLU A N 1
ATOM 1811 C CA . GLU A 1 222 ? -15.180 -19.310 58.167 1.00 68.56 222 GLU A CA 1
ATOM 1812 C C . GLU A 1 222 ? -15.966 -18.912 59.430 1.00 68.56 222 GLU A C 1
ATOM 1814 O O . GLU A 1 222 ? -15.864 -19.590 60.451 1.00 68.56 222 GLU A O 1
ATOM 1819 N N . MET A 1 223 ? -16.796 -17.863 59.369 1.00 59.69 223 MET A N 1
ATOM 1820 C CA . MET A 1 223 ? -17.570 -17.381 60.523 1.00 59.69 223 MET A CA 1
ATOM 1821 C C . MET A 1 223 ? -18.863 -18.182 60.784 1.00 59.69 223 MET A C 1
ATOM 1823 O O . MET A 1 223 ? -19.356 -18.197 61.908 1.00 59.69 223 MET A O 1
ATOM 1827 N N . VAL A 1 224 ? -19.403 -18.871 59.772 1.00 59.62 224 VAL A N 1
ATOM 1828 C CA . VAL A 1 224 ? -20.616 -19.716 59.879 1.00 59.62 224 VAL A CA 1
ATOM 1829 C C . VAL A 1 224 ? -20.289 -21.163 60.305 1.00 59.62 224 VAL A C 1
ATOM 1831 O O . VAL A 1 224 ? -21.186 -21.931 60.647 1.00 59.62 224 VAL A O 1
ATOM 1834 N N . GLY A 1 225 ? -19.007 -21.546 60.305 1.00 55.75 225 GLY A N 1
ATOM 1835 C CA . GLY A 1 225 ? -18.531 -22.896 60.631 1.00 55.75 225 GLY A CA 1
ATOM 1836 C C . GLY A 1 225 ? -18.146 -23.153 62.097 1.00 55.75 225 GLY A C 1
ATOM 1837 O O . GLY A 1 225 ? -17.562 -24.206 62.360 1.00 55.75 225 GLY A O 1
ATOM 1838 N N . ILE A 1 226 ? -18.430 -22.228 63.024 1.00 44.91 226 ILE A N 1
ATOM 1839 C CA . ILE A 1 226 ? -18.154 -22.354 64.473 1.00 44.91 226 ILE A CA 1
ATOM 1840 C C . ILE A 1 226 ? -19.457 -22.496 65.258 1.00 44.91 226 ILE A C 1
ATOM 1842 O O . ILE A 1 226 ? -20.367 -21.664 65.045 1.00 44.91 226 ILE A O 1
#